Protein AF-E4YXC2-F1 (afdb_monomer)

Radius of gyration: 22.55 Å; Cα contacts (8 Å, |Δi|>4): 176; chains: 1; bounding box: 71×52×63 Å

Nearest PDB structures (foldseek):
  3caz-assembly1_A  TM=3.468E-01  e=1.709E+00  Galdieria sulphuraria
  7vg4-assembly3_E  TM=2.661E-01  e=1.120E+00  Methylorubrum extorquens AM1
  8oyx-assembly1_A  TM=3.475E-01  e=4.585E+00  synthetic construct
  8oyy-assembly2_B  TM=2.413E-01  e=2.266E+00  synthetic construct
  8oyx-assembly2_B  TM=3.464E-01  e=8.445E+00  synthetic construct

pLDDT: mean 78.64, std 16.11, range [40.28, 95.25]

Mean predicted aligned error: 10.29 Å

Structure (mmCIF, N/CA/C/O backbone):
data_AF-E4YXC2-F1
#
_entry.id   AF-E4YXC2-F1
#
loop_
_atom_site.group_PDB
_atom_site.id
_atom_site.type_symbol
_atom_site.label_atom_id
_atom_site.label_alt_id
_atom_site.label_comp_id
_atom_site.label_asym_id
_atom_site.label_entity_id
_atom_site.label_seq_id
_atom_site.pdbx_PDB_ins_code
_atom_site.Cartn_x
_atom_site.Cartn_y
_atom_site.Cartn_z
_atom_site.occupancy
_atom_site.B_iso_or_equiv
_atom_site.auth_seq_id
_atom_site.auth_comp_id
_atom_site.auth_asym_id
_atom_site.auth_atom_id
_atom_site.pdbx_PDB_model_num
ATOM 1 N N . MET A 1 1 ? 42.427 34.634 -2.995 1.00 42.59 1 MET A N 1
ATOM 2 C CA . MET A 1 1 ? 42.125 33.283 -3.514 1.00 42.59 1 MET A CA 1
ATOM 3 C C . MET A 1 1 ? 40.872 33.399 -4.367 1.00 42.59 1 MET A C 1
ATOM 5 O O . MET A 1 1 ? 39.822 33.703 -3.819 1.00 42.59 1 MET A O 1
ATOM 9 N N . LYS A 1 2 ? 40.996 33.309 -5.697 1.00 41.44 2 LYS A N 1
ATOM 10 C CA . LYS A 1 2 ? 39.845 33.236 -6.609 1.00 41.44 2 LYS A CA 1
ATOM 11 C C . LYS A 1 2 ? 39.418 31.773 -6.649 1.00 41.44 2 LYS A C 1
ATOM 13 O O . LYS A 1 2 ? 40.233 30.932 -7.008 1.00 41.44 2 LYS A O 1
ATOM 18 N N . ILE A 1 3 ? 38.202 31.487 -6.204 1.00 45.88 3 ILE A N 1
ATOM 19 C CA . ILE A 1 3 ? 37.602 30.159 -6.317 1.00 45.88 3 ILE A CA 1
ATOM 20 C C . ILE A 1 3 ? 36.891 30.146 -7.667 1.00 45.88 3 ILE A C 1
ATOM 22 O O . ILE A 1 3 ? 35.976 30.943 -7.875 1.00 45.88 3 ILE A O 1
ATOM 26 N N . ASP A 1 4 ? 37.364 29.315 -8.594 1.00 40.28 4 ASP A N 1
ATOM 27 C CA . ASP A 1 4 ? 36.682 29.087 -9.865 1.00 40.28 4 ASP A CA 1
ATOM 28 C C . ASP A 1 4 ? 35.383 28.307 -9.599 1.00 40.28 4 ASP A C 1
ATOM 30 O O . ASP A 1 4 ? 35.439 27.188 -9.090 1.00 40.28 4 ASP A O 1
ATOM 34 N N . PRO A 1 5 ? 34.201 28.848 -9.940 1.00 52.06 5 PRO A N 1
ATOM 35 C CA . PRO A 1 5 ? 32.916 28.196 -9.668 1.00 52.06 5 PRO A CA 1
ATOM 36 C C . PRO A 1 5 ? 32.660 26.956 -10.542 1.00 52.06 5 PRO A C 1
ATOM 38 O O . PRO A 1 5 ? 31.684 26.242 -10.330 1.00 52.06 5 PRO A O 1
ATOM 41 N N . LEU A 1 6 ? 33.531 26.681 -11.517 1.00 43.88 6 LEU A N 1
ATOM 42 C CA . LEU A 1 6 ? 33.422 25.540 -12.428 1.00 43.88 6 LEU A CA 1
ATOM 43 C C . LEU A 1 6 ? 34.000 24.237 -11.859 1.00 43.88 6 LEU A C 1
ATOM 45 O O . LEU A 1 6 ? 33.630 23.170 -12.340 1.00 43.88 6 LEU A O 1
ATOM 49 N N . SER A 1 7 ? 34.843 24.279 -10.820 1.00 43.78 7 SER A N 1
ATOM 50 C CA . SER A 1 7 ? 35.357 23.048 -10.198 1.00 43.78 7 SER A CA 1
ATOM 51 C C . SER A 1 7 ? 34.350 22.378 -9.257 1.00 43.78 7 SER A C 1
ATOM 53 O O . SER A 1 7 ? 34.475 21.188 -8.995 1.00 43.78 7 SER A O 1
ATOM 55 N N . MET A 1 8 ? 33.311 23.093 -8.810 1.00 41.88 8 MET A N 1
ATOM 56 C CA . MET A 1 8 ? 32.235 22.527 -7.981 1.00 41.88 8 MET A CA 1
ATOM 57 C C . MET A 1 8 ? 31.141 21.809 -8.783 1.00 41.88 8 MET A C 1
ATOM 59 O O . MET A 1 8 ? 30.286 21.154 -8.193 1.00 41.88 8 MET A O 1
ATOM 63 N N . LEU A 1 9 ? 31.151 21.915 -10.115 1.00 44.28 9 LEU A N 1
ATOM 64 C CA . LEU A 1 9 ? 30.162 21.254 -10.972 1.00 44.28 9 LEU A CA 1
ATOM 65 C C . LEU A 1 9 ? 30.641 19.909 -11.533 1.00 44.28 9 LEU A C 1
ATOM 67 O O . LEU A 1 9 ? 29.835 19.194 -12.109 1.00 44.28 9 LEU A O 1
ATOM 71 N N . SER A 1 10 ? 31.912 19.536 -11.351 1.00 42.59 10 SER A N 1
ATOM 72 C CA . SER A 1 10 ? 32.447 18.280 -11.900 1.00 42.59 10 SER A CA 1
ATOM 73 C C . SER A 1 10 ? 32.421 17.101 -10.921 1.00 42.59 10 SER A C 1
ATOM 75 O O . SER A 1 10 ? 32.646 15.970 -11.345 1.00 42.59 10 SER A O 1
ATOM 77 N N . GLU A 1 11 ? 32.178 17.332 -9.628 1.00 40.41 11 GLU A N 1
ATOM 78 C CA . GLU A 1 11 ? 32.296 16.288 -8.593 1.00 40.41 11 GLU A CA 1
ATOM 79 C C . GLU A 1 11 ? 30.948 15.653 -8.199 1.00 40.41 11 GLU A C 1
ATOM 81 O O . GLU A 1 11 ? 30.920 14.691 -7.440 1.00 40.41 11 GLU A O 1
ATOM 86 N N . ASN A 1 12 ? 29.830 16.136 -8.759 1.00 43.66 12 ASN A N 1
ATOM 87 C CA . ASN A 1 12 ? 28.487 15.597 -8.494 1.00 43.66 12 ASN A CA 1
ATOM 88 C C . ASN A 1 12 ? 27.953 14.633 -9.573 1.00 43.66 12 ASN A C 1
ATOM 90 O O . ASN A 1 12 ? 26.870 14.084 -9.391 1.00 43.66 12 ASN A O 1
ATOM 94 N N . ASP A 1 13 ? 28.704 14.378 -10.649 1.00 42.88 13 ASP A N 1
ATOM 95 C CA . ASP A 1 13 ? 28.279 13.479 -11.741 1.00 42.88 13 ASP A CA 1
ATOM 96 C C . ASP A 1 13 ? 28.903 12.075 -11.671 1.00 42.88 13 ASP A C 1
ATOM 98 O O . ASP A 1 13 ? 28.732 11.256 -12.577 1.00 42.88 13 ASP A O 1
ATOM 102 N N . VAL A 1 14 ? 29.589 11.738 -10.575 1.00 45.00 14 VAL A N 1
ATOM 103 C CA . VAL A 1 14 ? 29.947 10.345 -10.294 1.00 45.00 14 VAL A CA 1
ATOM 104 C C . VAL A 1 14 ? 28.796 9.725 -9.510 1.00 45.00 14 VAL A C 1
ATOM 106 O O . VAL A 1 14 ? 28.762 9.775 -8.282 1.00 45.00 14 VAL A O 1
ATOM 109 N N . LEU A 1 15 ? 27.834 9.138 -10.233 1.00 47.91 15 LEU A N 1
ATOM 110 C CA . LEU A 1 15 ? 26.907 8.148 -9.676 1.00 47.91 15 LEU A CA 1
ATOM 111 C C . LEU A 1 15 ? 27.721 7.212 -8.766 1.00 47.91 15 LEU A C 1
ATOM 113 O O . LEU A 1 15 ? 28.648 6.569 -9.268 1.00 47.91 15 LEU A O 1
ATOM 117 N N . PRO A 1 16 ? 27.440 7.136 -7.450 1.00 44.84 16 PRO A N 1
ATOM 118 C CA . PRO A 1 16 ? 28.218 6.294 -6.559 1.00 44.84 16 PRO A CA 1
ATOM 119 C C . PRO A 1 16 ? 28.145 4.864 -7.088 1.00 44.84 16 PRO A C 1
ATOM 121 O O . PRO A 1 16 ? 27.061 4.283 -7.144 1.00 44.84 16 PRO A O 1
ATOM 124 N N . ALA A 1 17 ? 29.280 4.297 -7.501 1.00 49.25 17 ALA A N 1
ATOM 125 C CA . ALA A 1 17 ? 29.355 2.932 -8.028 1.00 49.25 17 ALA A CA 1
ATOM 126 C C . ALA A 1 17 ? 28.763 1.895 -7.047 1.00 49.25 17 ALA A C 1
ATOM 128 O O . ALA A 1 17 ? 28.289 0.839 -7.456 1.00 49.25 17 ALA A O 1
ATOM 129 N N . THR A 1 18 ? 28.693 2.244 -5.761 1.00 50.56 18 THR A N 1
ATOM 130 C CA . THR A 1 18 ? 28.032 1.489 -4.693 1.00 50.56 18 THR A CA 1
ATOM 131 C C . THR A 1 18 ? 26.509 1.368 -4.855 1.00 50.56 18 THR A C 1
ATOM 133 O O . THR A 1 18 ? 25.956 0.324 -4.528 1.00 50.56 18 THR A O 1
ATOM 136 N N . ASN A 1 19 ? 25.820 2.373 -5.411 1.00 48.84 19 ASN A N 1
ATOM 137 C CA . ASN A 1 19 ? 24.359 2.348 -5.607 1.00 48.84 19 ASN A CA 1
ATOM 138 C C . ASN A 1 19 ? 23.943 1.448 -6.783 1.00 48.84 19 ASN A C 1
ATOM 140 O O . ASN A 1 19 ? 22.887 0.818 -6.755 1.00 48.84 19 ASN A O 1
ATOM 144 N N . LEU A 1 20 ? 24.783 1.371 -7.819 1.00 50.53 20 LEU A N 1
ATOM 145 C CA . LEU A 1 20 ? 24.597 0.452 -8.946 1.00 50.53 20 LEU A CA 1
ATOM 146 C C . LEU A 1 20 ? 24.813 -1.005 -8.519 1.00 50.53 20 LEU A C 1
ATOM 148 O O . LEU A 1 20 ? 24.105 -1.891 -8.992 1.00 50.53 20 LEU A O 1
ATOM 152 N N . GLN A 1 21 ? 25.737 -1.231 -7.584 1.00 51.00 21 GLN A N 1
ATOM 153 C CA . GLN A 1 21 ? 26.029 -2.546 -7.026 1.00 51.00 21 GLN A CA 1
ATOM 154 C C . GLN A 1 21 ? 24.904 -3.058 -6.103 1.00 51.00 21 GLN A C 1
ATOM 156 O O . GLN A 1 21 ? 24.534 -4.228 -6.173 1.00 51.00 21 GLN A O 1
ATOM 161 N N . GLU A 1 22 ? 24.254 -2.177 -5.332 1.00 56.50 22 GLU A N 1
ATOM 162 C CA . GLU A 1 22 ? 23.086 -2.528 -4.504 1.00 56.50 22 GLU A CA 1
ATOM 163 C C . GLU A 1 22 ? 21.874 -2.981 -5.347 1.00 56.50 22 GLU A C 1
ATOM 165 O O . GLU A 1 22 ? 21.158 -3.915 -4.974 1.00 56.50 22 GLU A O 1
ATOM 170 N N . CYS A 1 23 ? 21.676 -2.382 -6.529 1.00 60.59 23 CYS A N 1
ATOM 171 C CA . CYS A 1 23 ? 20.661 -2.822 -7.492 1.00 60.59 23 CYS A CA 1
ATOM 172 C C . CYS A 1 23 ? 21.106 -4.050 -8.328 1.00 60.59 23 CYS A C 1
ATOM 174 O O . CYS A 1 23 ? 20.244 -4.717 -8.903 1.00 60.59 23 CYS A O 1
ATOM 176 N N . GLY A 1 24 ? 22.418 -4.329 -8.413 1.00 53.81 24 GLY A N 1
ATOM 177 C CA . GLY A 1 24 ? 23.049 -5.267 -9.355 1.00 53.81 24 GLY A CA 1
ATOM 178 C C . GLY A 1 24 ? 23.561 -6.602 -8.783 1.00 53.81 24 GLY A C 1
ATOM 179 O O . GLY A 1 24 ? 23.741 -7.541 -9.547 1.00 53.81 24 GLY A O 1
ATOM 180 N N . ASP A 1 25 ? 23.736 -6.754 -7.468 1.00 51.19 25 ASP A N 1
ATOM 181 C CA . ASP A 1 25 ? 24.250 -8.013 -6.883 1.00 51.19 25 ASP A CA 1
ATOM 182 C C . ASP A 1 25 ? 23.149 -8.900 -6.249 1.00 51.19 25 ASP A C 1
ATOM 184 O O . ASP A 1 25 ? 23.416 -10.005 -5.781 1.00 51.19 25 ASP A O 1
ATOM 188 N N . THR A 1 26 ? 21.877 -8.470 -6.265 1.00 51.72 26 THR A N 1
ATOM 189 C CA . THR A 1 26 ? 20.723 -9.212 -5.689 1.00 51.72 26 THR A CA 1
ATOM 190 C C . THR A 1 26 ? 19.593 -9.513 -6.697 1.00 51.72 26 THR A C 1
ATOM 192 O O . THR A 1 26 ? 18.451 -9.773 -6.307 1.00 51.72 26 THR A O 1
ATOM 195 N N . ILE A 1 27 ? 19.913 -9.476 -7.998 1.00 55.12 27 ILE A N 1
ATOM 196 C CA . ILE A 1 27 ? 19.009 -9.121 -9.113 1.00 55.12 27 ILE A CA 1
ATOM 197 C C . ILE A 1 27 ? 17.699 -9.920 -9.182 1.00 55.12 27 ILE A C 1
ATOM 199 O O . ILE A 1 27 ? 16.641 -9.305 -9.127 1.00 55.12 27 ILE A O 1
ATOM 203 N N . GLU A 1 28 ? 17.694 -11.248 -9.288 1.00 53.34 28 GLU A N 1
ATOM 204 C CA . GLU A 1 28 ? 16.436 -11.937 -9.644 1.00 53.34 28 GLU A CA 1
ATOM 205 C C . GLU A 1 28 ? 15.548 -12.265 -8.440 1.00 53.34 28 GLU A C 1
ATOM 207 O O . GLU A 1 28 ? 14.340 -12.012 -8.459 1.00 53.34 28 GLU A O 1
ATOM 212 N N . VAL A 1 29 ? 16.128 -12.772 -7.350 1.00 54.47 29 VAL A N 1
ATOM 213 C CA . VAL A 1 29 ? 15.351 -13.230 -6.185 1.00 54.47 29 VAL A CA 1
ATOM 214 C C . VAL A 1 29 ? 14.786 -12.044 -5.390 1.00 54.47 29 VAL A C 1
ATOM 216 O O . VAL A 1 29 ? 13.655 -12.103 -4.909 1.00 54.47 29 VAL A O 1
ATOM 219 N N . SER A 1 30 ? 15.520 -10.928 -5.295 1.00 66.88 30 SER A N 1
ATOM 220 C CA . SER A 1 30 ? 15.070 -9.725 -4.571 1.00 66.88 30 SER A CA 1
ATOM 221 C C . SER A 1 30 ? 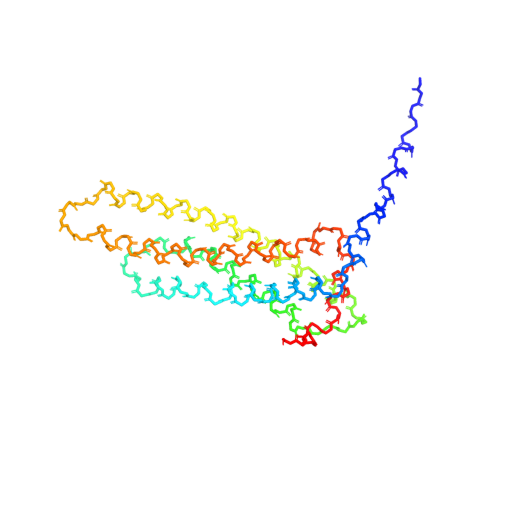13.969 -8.970 -5.326 1.00 66.88 30 SER A C 1
ATOM 223 O O . SER A 1 30 ? 13.008 -8.497 -4.716 1.00 66.88 30 SER A O 1
ATOM 225 N N . GLN A 1 31 ? 14.069 -8.887 -6.658 1.00 72.81 31 GLN A N 1
ATOM 226 C CA . GLN A 1 31 ? 13.091 -8.188 -7.500 1.00 72.81 31 GLN A CA 1
ATOM 227 C C . GLN A 1 31 ? 11.779 -8.962 -7.618 1.00 72.81 31 GLN A C 1
ATOM 229 O O . GLN A 1 31 ? 10.709 -8.386 -7.424 1.00 72.81 31 GLN A O 1
ATOM 234 N N . THR A 1 32 ? 11.847 -10.271 -7.871 1.00 76.38 32 THR A N 1
ATOM 235 C CA . THR A 1 32 ? 10.650 -11.124 -7.933 1.00 76.38 32 THR A CA 1
ATOM 236 C C . THR A 1 32 ? 9.928 -11.162 -6.589 1.00 76.38 32 THR A C 1
ATOM 238 O O . THR A 1 32 ? 8.710 -11.002 -6.553 1.00 76.38 32 THR A O 1
ATOM 241 N N . THR A 1 33 ? 10.655 -11.260 -5.471 1.00 80.69 33 THR A N 1
ATOM 242 C CA . THR A 1 33 ? 10.061 -11.192 -4.125 1.00 80.69 33 THR A CA 1
ATOM 243 C C . THR A 1 33 ? 9.403 -9.837 -3.858 1.00 80.69 33 THR A C 1
ATOM 245 O O . THR A 1 33 ? 8.292 -9.789 -3.329 1.00 80.69 33 THR A O 1
ATOM 248 N N . ALA A 1 34 ? 10.039 -8.730 -4.257 1.00 83.38 34 ALA A N 1
ATOM 249 C CA . ALA A 1 34 ? 9.453 -7.398 -4.125 1.00 83.38 34 ALA A CA 1
ATOM 250 C C . ALA A 1 34 ? 8.169 -7.258 -4.960 1.00 83.38 34 ALA A C 1
ATOM 252 O O . ALA A 1 34 ? 7.154 -6.801 -4.439 1.00 83.38 34 ALA A O 1
ATOM 253 N N . LEU A 1 35 ? 8.177 -7.713 -6.216 1.00 86.31 35 LEU A N 1
ATOM 254 C CA . LEU A 1 35 ? 6.998 -7.710 -7.084 1.00 86.31 35 LEU A CA 1
ATOM 255 C C . LEU A 1 35 ? 5.870 -8.586 -6.528 1.00 86.31 35 LEU A C 1
ATOM 257 O O . LEU A 1 35 ? 4.735 -8.125 -6.454 1.00 86.31 35 LEU A O 1
ATOM 261 N N . LYS A 1 36 ? 6.172 -9.806 -6.064 1.00 87.81 36 LYS A N 1
ATOM 262 C CA . LYS A 1 36 ? 5.192 -10.689 -5.407 1.00 87.81 36 LYS A CA 1
ATOM 263 C C . LYS A 1 36 ? 4.589 -10.023 -4.166 1.00 87.81 36 LYS A C 1
ATOM 265 O O . LYS A 1 36 ? 3.371 -10.013 -3.997 1.00 87.81 36 LYS A O 1
ATOM 270 N N . GLY A 1 37 ? 5.422 -9.415 -3.320 1.00 88.44 37 GLY A N 1
ATOM 271 C CA . GLY A 1 37 ? 4.968 -8.693 -2.129 1.00 88.44 37 GLY A CA 1
ATOM 272 C C . GLY A 1 37 ? 4.064 -7.505 -2.468 1.00 88.44 37 GLY A C 1
ATOM 273 O O . GLY A 1 37 ? 3.009 -7.332 -1.857 1.00 88.44 37 GLY A O 1
ATOM 274 N N . MET A 1 38 ? 4.432 -6.720 -3.482 1.00 91.12 38 MET A N 1
ATOM 275 C CA . MET A 1 38 ? 3.631 -5.592 -3.964 1.00 91.12 38 MET A CA 1
ATOM 276 C C . MET A 1 38 ? 2.320 -6.045 -4.622 1.00 91.12 38 MET A C 1
ATOM 278 O O . MET A 1 38 ? 1.309 -5.367 -4.461 1.00 91.12 38 MET A O 1
ATOM 282 N N . LEU A 1 39 ? 2.295 -7.204 -5.286 1.00 92.38 39 LEU A N 1
ATOM 283 C CA . LEU A 1 39 ? 1.079 -7.804 -5.839 1.00 92.38 39 LEU A CA 1
ATOM 284 C C . LEU A 1 39 ? 0.096 -8.227 -4.751 1.00 92.38 39 LEU A C 1
ATOM 286 O O . LEU A 1 39 ? -1.082 -7.870 -4.816 1.00 92.38 39 LEU A O 1
ATOM 290 N N . ILE A 1 40 ? 0.579 -8.920 -3.717 1.00 93.06 40 ILE A N 1
ATOM 291 C CA . ILE A 1 40 ? -0.235 -9.271 -2.546 1.00 93.06 40 ILE A CA 1
ATOM 292 C C . ILE A 1 40 ? -0.775 -7.995 -1.889 1.00 93.06 40 ILE A C 1
ATOM 294 O O . ILE A 1 40 ? -1.973 -7.898 -1.617 1.00 93.06 40 ILE A O 1
ATOM 298 N N . ALA A 1 41 ? 0.081 -6.988 -1.689 1.00 93.50 41 ALA A N 1
ATOM 299 C CA . ALA A 1 41 ? -0.333 -5.701 -1.142 1.00 93.50 41 ALA A CA 1
ATOM 300 C C . ALA A 1 41 ? -1.399 -5.022 -2.018 1.00 93.50 41 ALA A C 1
ATOM 302 O O . ALA A 1 41 ? -2.403 -4.557 -1.486 1.00 93.50 41 ALA A O 1
ATOM 303 N N . GLY A 1 42 ? -1.242 -5.035 -3.345 1.00 92.88 42 GLY A N 1
ATOM 304 C CA . GLY A 1 42 ? -2.215 -4.497 -4.295 1.00 92.88 42 GLY A CA 1
ATOM 305 C C . GLY A 1 42 ? -3.595 -5.150 -4.171 1.00 92.88 42 GLY A C 1
ATOM 306 O O . GLY A 1 42 ? -4.603 -4.445 -4.134 1.00 92.88 42 GLY A O 1
ATOM 307 N N . TYR A 1 43 ? -3.658 -6.477 -4.015 1.00 94.44 43 TYR A N 1
ATOM 308 C CA . TYR A 1 43 ? -4.919 -7.187 -3.766 1.00 94.44 43 TYR A CA 1
ATOM 309 C C . TYR A 1 43 ? -5.537 -6.854 -2.406 1.00 94.44 43 TYR A C 1
ATOM 311 O O . TYR A 1 43 ? -6.746 -6.640 -2.321 1.00 94.44 43 TYR A O 1
ATOM 319 N N . ILE A 1 44 ? -4.731 -6.765 -1.345 1.00 93.94 44 ILE A N 1
ATOM 320 C CA . ILE A 1 44 ? -5.214 -6.368 -0.013 1.00 93.94 44 ILE A CA 1
ATOM 321 C C . ILE A 1 44 ? -5.778 -4.941 -0.061 1.00 93.94 44 ILE A C 1
ATOM 323 O O . ILE A 1 44 ? -6.875 -4.695 0.438 1.00 93.94 44 ILE A O 1
ATOM 327 N N . MET A 1 45 ? -5.069 -4.017 -0.711 1.00 93.38 45 MET A N 1
ATOM 328 C CA . MET A 1 45 ? -5.501 -2.632 -0.917 1.00 93.38 45 MET A CA 1
ATOM 329 C C . MET A 1 45 ? -6.783 -2.532 -1.748 1.00 93.38 45 MET A C 1
ATOM 331 O O . MET A 1 45 ? -7.552 -1.593 -1.564 1.00 93.38 45 MET A O 1
ATOM 335 N N . LEU A 1 46 ? -7.056 -3.516 -2.609 1.00 92.94 46 LEU A N 1
ATOM 336 C CA . LEU A 1 46 ? -8.298 -3.592 -3.366 1.00 92.94 46 LEU A CA 1
ATOM 337 C C . LEU A 1 46 ? -9.453 -4.191 -2.546 1.00 92.94 46 LEU A C 1
ATOM 339 O O . LEU A 1 46 ? -10.560 -3.673 -2.583 1.00 92.94 46 LEU A O 1
ATOM 343 N N . ILE A 1 47 ? -9.222 -5.262 -1.786 1.00 92.12 47 ILE A N 1
ATOM 344 C CA . ILE A 1 47 ? -10.292 -6.010 -1.102 1.00 92.12 47 ILE A CA 1
ATOM 345 C C . ILE A 1 47 ? -10.666 -5.379 0.246 1.00 92.12 47 ILE A C 1
ATOM 347 O O . ILE A 1 47 ? -11.847 -5.242 0.567 1.00 92.12 47 ILE A O 1
ATOM 351 N N . VAL A 1 48 ? -9.683 -4.985 1.058 1.00 89.94 48 VAL A N 1
ATOM 352 C CA . VAL A 1 48 ? -9.919 -4.560 2.449 1.00 89.94 48 VAL A CA 1
ATOM 353 C C . VAL A 1 48 ? -10.813 -3.318 2.571 1.00 89.94 48 VAL A C 1
ATOM 355 O O . VAL A 1 48 ? -11.674 -3.318 3.453 1.00 89.94 48 VAL A O 1
ATOM 358 N N . PRO A 1 49 ? -10.713 -2.287 1.707 1.00 87.94 49 PRO A N 1
ATOM 359 C CA . PRO A 1 49 ? -11.611 -1.131 1.763 1.00 87.94 49 PRO A CA 1
ATOM 360 C C . PRO A 1 49 ? -13.101 -1.447 1.575 1.00 87.94 49 PRO A C 1
ATOM 362 O O . PRO A 1 49 ? -13.941 -0.631 1.957 1.00 87.94 49 PRO A O 1
ATOM 365 N N . PHE A 1 50 ? -13.466 -2.620 1.042 1.00 86.38 50 PHE A N 1
ATOM 366 C CA . PHE A 1 50 ? -14.873 -3.007 0.919 1.00 86.38 50 PHE A CA 1
ATOM 367 C C . PHE A 1 50 ? -15.529 -3.302 2.272 1.00 86.38 50 PHE A C 1
ATOM 369 O O . PHE A 1 50 ? -16.703 -2.986 2.440 1.00 86.38 50 PHE A O 1
ATOM 376 N N . PHE A 1 51 ? -14.804 -3.831 3.263 1.00 83.81 51 PHE A N 1
ATOM 377 C CA . PHE A 1 51 ? -15.366 -4.099 4.595 1.00 83.81 51 PHE A CA 1
ATOM 378 C C . PHE A 1 51 ? -15.897 -2.836 5.302 1.00 83.81 51 PHE A C 1
ATOM 380 O O . PHE A 1 51 ? -17.060 -2.845 5.719 1.00 83.81 51 PHE A O 1
ATOM 387 N N . PRO A 1 52 ? -15.129 -1.731 5.418 1.00 76.69 52 PRO A N 1
ATOM 388 C CA . PRO A 1 52 ? -15.639 -0.500 6.011 1.00 76.69 52 PRO A CA 1
ATOM 389 C C . PRO A 1 52 ? -16.711 0.167 5.139 1.00 76.69 52 PRO A C 1
ATOM 391 O O . PRO A 1 52 ? -17.662 0.718 5.690 1.00 76.69 52 PRO A O 1
ATOM 394 N N . LEU A 1 53 ? -16.630 0.071 3.803 1.00 78.12 53 LEU A N 1
ATOM 395 C CA . LEU A 1 53 ? -17.676 0.586 2.909 1.00 78.12 53 LEU A CA 1
ATOM 396 C C . LEU A 1 53 ? -19.010 -0.142 3.118 1.00 78.12 53 LEU A C 1
ATOM 398 O O . LEU A 1 53 ? -20.031 0.507 3.338 1.00 78.12 53 LEU A O 1
ATOM 402 N N . VAL A 1 54 ? -19.011 -1.478 3.109 1.00 79.44 54 VAL A N 1
ATOM 403 C CA . VAL A 1 54 ? -20.208 -2.296 3.366 1.00 79.44 54 VAL A CA 1
ATOM 404 C C . VAL A 1 54 ? -20.747 -2.028 4.771 1.00 79.44 54 VAL A C 1
ATOM 406 O O . VAL A 1 54 ? -21.946 -1.805 4.933 1.00 79.44 54 VAL A O 1
ATOM 409 N N . GLY A 1 55 ? -19.873 -1.961 5.780 1.00 72.19 55 GLY A N 1
ATOM 410 C CA . GLY A 1 55 ? -20.263 -1.604 7.146 1.00 72.19 55 GLY A CA 1
ATOM 411 C C . GLY A 1 55 ? -20.945 -0.233 7.232 1.00 72.19 55 GLY A C 1
ATOM 412 O O . GLY A 1 55 ? -21.976 -0.092 7.892 1.00 72.19 55 GLY A O 1
ATOM 413 N N . ALA A 1 56 ? -20.426 0.762 6.509 1.00 73.31 56 ALA A N 1
ATOM 414 C CA . ALA A 1 56 ? -21.019 2.092 6.431 1.00 73.31 56 ALA A CA 1
ATOM 415 C C . ALA A 1 56 ? -22.376 2.096 5.700 1.00 73.31 56 ALA A C 1
ATOM 417 O O . ALA A 1 56 ? -23.305 2.779 6.135 1.00 73.31 56 ALA A O 1
ATOM 418 N N . PHE A 1 57 ? -22.531 1.305 4.632 1.00 72.12 57 PHE A N 1
ATOM 419 C CA . PHE A 1 57 ? -23.814 1.140 3.939 1.00 72.12 57 PHE A CA 1
ATOM 420 C C . PHE A 1 57 ? -24.884 0.492 4.825 1.00 72.12 57 PHE A C 1
ATOM 422 O O . PHE A 1 57 ? -26.039 0.915 4.785 1.00 72.12 57 PHE A O 1
ATOM 429 N N . LEU A 1 58 ? -24.516 -0.486 5.657 1.00 72.88 58 LEU A N 1
ATOM 430 C CA . LEU A 1 58 ? -25.448 -1.153 6.573 1.00 72.88 58 LEU A CA 1
ATOM 431 C C . LEU A 1 58 ? -25.908 -0.244 7.729 1.00 72.88 58 LEU A C 1
ATOM 433 O O . LEU A 1 58 ? -27.018 -0.414 8.229 1.00 72.88 58 LEU A O 1
ATOM 437 N N . LYS A 1 59 ? -25.103 0.752 8.131 1.00 65.19 59 LYS A N 1
ATOM 438 C CA . LYS A 1 59 ? -25.404 1.688 9.238 1.00 65.19 59 LYS A CA 1
ATOM 439 C C . LYS A 1 59 ? -25.832 3.098 8.801 1.00 65.19 59 LYS A C 1
ATOM 441 O O . LYS A 1 59 ? -25.813 4.035 9.595 1.00 65.19 59 LYS A O 1
ATOM 446 N N . ARG A 1 60 ? -26.293 3.254 7.557 1.00 56.88 60 ARG A N 1
ATOM 447 C CA . ARG A 1 60 ? -26.575 4.545 6.891 1.00 56.88 60 ARG A CA 1
ATOM 448 C C . ARG A 1 60 ? -27.525 5.510 7.629 1.00 56.88 60 ARG A C 1
ATOM 450 O O . ARG A 1 60 ? -27.558 6.686 7.284 1.00 56.88 60 ARG A O 1
ATOM 457 N N . LYS A 1 61 ? -28.313 5.040 8.607 1.00 55.22 61 LYS A N 1
ATOM 458 C CA . LYS A 1 61 ? -29.316 5.845 9.332 1.00 55.22 61 LYS A CA 1
ATOM 459 C C . LYS A 1 61 ? -28.746 6.817 10.377 1.00 55.22 61 LYS A C 1
ATOM 461 O O . LYS A 1 61 ? -29.476 7.717 10.769 1.00 55.22 61 LYS A O 1
ATOM 466 N N . GLU A 1 62 ? -27.488 6.682 10.804 1.00 55.84 62 GLU A N 1
ATOM 467 C CA . GLU A 1 62 ? -26.938 7.474 11.928 1.00 55.84 62 GLU A CA 1
ATOM 468 C C . GLU A 1 62 ? -25.788 8.428 11.562 1.00 55.84 62 GLU A C 1
ATOM 470 O O . GLU A 1 62 ? -25.237 9.099 12.431 1.00 55.84 62 GLU A O 1
ATOM 475 N N . SER A 1 63 ? -25.382 8.521 10.295 1.00 47.97 63 SER A N 1
ATOM 476 C CA . SER A 1 63 ? -24.010 8.947 10.005 1.00 47.97 63 SER A CA 1
ATOM 477 C C . SER A 1 63 ? -23.898 9.978 8.871 1.00 47.97 63 SER A C 1
ATOM 479 O O . SER A 1 63 ? -23.595 9.645 7.726 1.00 47.97 63 SER A O 1
ATOM 481 N N . ASN A 1 64 ? -24.049 11.263 9.206 1.00 49.94 64 ASN A N 1
ATOM 482 C CA . ASN A 1 64 ? -23.708 12.383 8.311 1.00 49.94 64 ASN A CA 1
ATOM 483 C C . ASN A 1 64 ? -22.184 12.549 8.103 1.00 49.94 64 ASN A C 1
ATOM 485 O O . ASN A 1 64 ? -21.760 13.296 7.228 1.00 49.94 64 ASN A O 1
ATOM 489 N N . HIS A 1 65 ? -21.350 11.829 8.866 1.00 53.56 65 HIS A N 1
ATOM 490 C CA . HIS A 1 65 ? -19.888 11.990 8.876 1.00 53.56 65 HIS A CA 1
ATOM 491 C C . HIS A 1 65 ? -19.098 10.927 8.073 1.00 53.56 65 HIS A C 1
ATOM 493 O O . HIS A 1 65 ? -17.869 10.941 8.084 1.00 53.56 65 HIS A O 1
ATOM 499 N N . VAL A 1 66 ? -19.781 10.023 7.355 1.00 56.81 66 VAL A N 1
ATOM 500 C CA . VAL A 1 66 ? -19.200 8.815 6.708 1.00 56.81 66 VAL A CA 1
ATOM 501 C C . VAL A 1 66 ? -18.219 9.109 5.580 1.00 56.81 66 VAL A C 1
ATOM 503 O O . VAL A 1 66 ? -17.327 8.312 5.302 1.00 56.81 66 VAL A O 1
ATOM 506 N N . TRP A 1 67 ? -18.386 10.235 4.890 1.00 56.06 67 TRP A N 1
ATOM 507 C CA . TRP A 1 67 ? -17.632 10.483 3.662 1.00 56.06 67 TRP A CA 1
ATOM 508 C C . TRP A 1 67 ? -16.150 10.758 3.930 1.00 56.06 67 TRP A C 1
ATOM 510 O O . TRP A 1 67 ? -15.302 10.218 3.226 1.00 56.06 67 TRP A O 1
ATOM 520 N N . GLY A 1 68 ? -15.828 11.519 4.982 1.00 61.34 68 GLY A N 1
ATOM 521 C CA . GLY A 1 68 ? -14.441 11.848 5.330 1.00 61.34 68 GLY A CA 1
ATOM 522 C C . GLY A 1 68 ? -13.629 10.645 5.818 1.00 61.34 68 GLY A C 1
ATOM 523 O O . GLY A 1 68 ? -12.462 10.508 5.464 1.00 61.34 68 GLY A O 1
ATOM 524 N N . SER A 1 69 ? -14.251 9.728 6.566 1.00 64.31 69 SER A N 1
ATOM 525 C CA . SER A 1 69 ? -13.575 8.534 7.094 1.00 64.31 69 SER A CA 1
ATOM 526 C C . SER A 1 69 ? -13.257 7.484 6.027 1.00 64.31 69 SER A C 1
ATOM 528 O O . SER A 1 69 ? -12.405 6.629 6.252 1.00 64.31 69 SER A O 1
ATOM 530 N N . ASN A 1 70 ? -13.917 7.540 4.865 1.00 74.50 70 ASN A N 1
ATOM 531 C CA . ASN A 1 70 ? -13.744 6.558 3.792 1.00 74.50 70 ASN A CA 1
ATOM 532 C C . ASN A 1 70 ? -12.689 6.961 2.752 1.00 74.50 70 ASN A C 1
ATOM 534 O O . ASN A 1 70 ? -12.317 6.132 1.921 1.00 74.50 70 ASN A O 1
ATOM 538 N N . ILE A 1 71 ? -12.180 8.199 2.802 1.00 81.06 71 ILE A N 1
ATOM 539 C CA . ILE A 1 71 ? -11.149 8.700 1.879 1.00 81.06 71 ILE A CA 1
ATOM 540 C C . ILE A 1 71 ? -9.915 7.778 1.833 1.00 81.06 71 ILE A C 1
ATOM 542 O O . ILE A 1 71 ? -9.522 7.404 0.727 1.00 81.06 71 ILE A O 1
ATOM 546 N N . PRO A 1 72 ? -9.337 7.317 2.965 1.00 83.69 72 PRO A N 1
ATOM 547 C CA . PRO A 1 72 ? -8.172 6.429 2.926 1.00 83.69 72 PRO A CA 1
ATOM 548 C C . PRO A 1 72 ? -8.478 5.094 2.236 1.00 83.69 72 PRO A C 1
ATOM 550 O O . PRO A 1 72 ? -7.643 4.568 1.504 1.00 83.69 72 PRO A O 1
ATOM 553 N N . GLY A 1 73 ? -9.699 4.575 2.409 1.00 84.94 73 GLY A N 1
ATOM 554 C CA . GLY A 1 73 ? -10.162 3.362 1.736 1.00 84.94 73 GLY A CA 1
ATOM 555 C C . GLY A 1 73 ? -10.282 3.540 0.221 1.00 84.94 73 GLY A C 1
ATOM 556 O O . GLY A 1 73 ? -9.827 2.683 -0.532 1.00 84.94 73 GLY A O 1
ATOM 557 N N . LEU A 1 74 ? -10.824 4.672 -0.239 1.00 87.88 74 LEU A N 1
ATOM 558 C CA . LEU A 1 74 ? -10.909 4.997 -1.667 1.00 87.88 74 LEU A CA 1
ATOM 559 C C . LEU A 1 74 ? -9.525 5.203 -2.294 1.00 87.88 74 LEU A C 1
ATOM 561 O O . LEU A 1 74 ? -9.260 4.688 -3.377 1.00 87.88 74 LEU A O 1
ATOM 565 N N . CYS A 1 75 ? -8.621 5.907 -1.612 1.00 90.25 75 CYS A N 1
ATOM 566 C CA . CYS A 1 75 ? -7.245 6.072 -2.077 1.00 90.25 75 CYS A CA 1
ATOM 567 C C . CYS A 1 75 ? -6.508 4.726 -2.158 1.00 90.25 75 CYS A C 1
ATOM 569 O O . CYS A 1 75 ? -5.776 4.494 -3.119 1.00 90.25 75 CYS A O 1
ATOM 571 N N . SER A 1 76 ? -6.745 3.825 -1.199 1.00 92.12 76 SER A N 1
ATOM 572 C CA . SER A 1 76 ? -6.204 2.462 -1.210 1.00 92.12 76 SER A CA 1
ATOM 573 C C . SER A 1 76 ? -6.715 1.654 -2.410 1.00 92.12 76 SER A C 1
ATOM 575 O O . SER A 1 76 ? -5.911 1.068 -3.133 1.00 92.12 76 SER A O 1
ATOM 577 N N . LEU A 1 77 ? -8.022 1.722 -2.708 1.00 93.25 77 LEU A N 1
ATOM 578 C CA . LEU A 1 77 ? -8.621 1.100 -3.899 1.00 93.25 77 LEU A CA 1
ATOM 579 C C . LEU A 1 77 ? -7.964 1.594 -5.190 1.00 93.25 77 LEU A C 1
ATOM 581 O O . LEU A 1 77 ? -7.559 0.791 -6.029 1.00 93.25 77 LEU A O 1
ATOM 585 N N . VAL A 1 78 ? -7.840 2.915 -5.348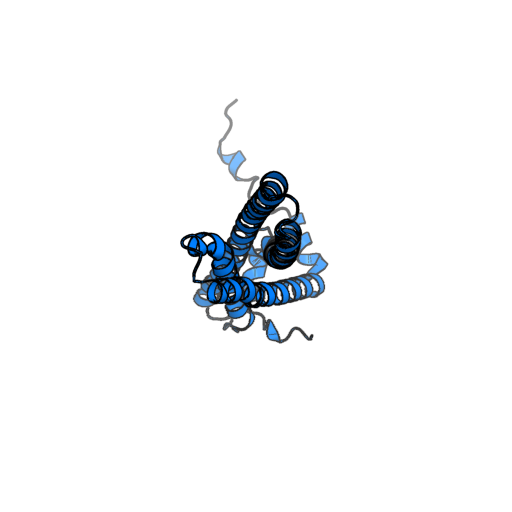 1.00 94.12 78 VAL A N 1
ATOM 586 C CA . VAL A 1 78 ? -7.231 3.520 -6.541 1.00 94.12 78 VAL A CA 1
ATOM 587 C C . VAL A 1 78 ? -5.779 3.072 -6.687 1.00 94.12 78 VAL A C 1
ATOM 589 O O . VAL A 1 78 ? -5.379 2.656 -7.772 1.00 94.12 78 VAL A O 1
ATOM 592 N N . ALA A 1 79 ? -5.001 3.101 -5.605 1.00 93.50 79 ALA A N 1
ATOM 593 C CA . ALA A 1 79 ? -3.618 2.641 -5.617 1.00 93.50 79 ALA A CA 1
ATOM 594 C C . ALA A 1 79 ? -3.512 1.151 -6.003 1.00 93.50 79 ALA A C 1
ATOM 596 O O . ALA A 1 79 ? -2.739 0.815 -6.900 1.00 93.50 79 ALA A O 1
ATOM 597 N N . GLY A 1 80 ? -4.340 0.275 -5.423 1.00 92.94 80 GLY A N 1
A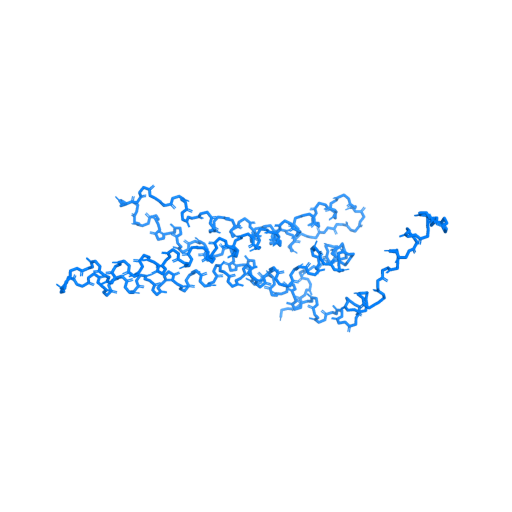TOM 598 C CA . GLY A 1 80 ? -4.398 -1.142 -5.799 1.00 92.94 80 GLY A CA 1
ATOM 599 C C . GLY A 1 80 ? -4.716 -1.346 -7.286 1.00 92.94 80 GLY A C 1
ATOM 600 O O . GLY A 1 80 ? -4.014 -2.087 -7.974 1.00 92.94 80 GLY A O 1
ATOM 601 N N . CYS A 1 81 ? -5.707 -0.625 -7.820 1.00 94.69 81 CYS A N 1
ATOM 602 C CA . CYS A 1 81 ? -6.055 -0.667 -9.243 1.00 94.69 81 CYS A CA 1
ATOM 603 C C . CYS A 1 81 ? -4.904 -0.214 -10.152 1.00 94.69 81 CYS A C 1
ATOM 605 O O . CYS A 1 81 ? -4.670 -0.836 -11.190 1.00 94.69 81 CYS A O 1
ATOM 607 N N . LEU A 1 82 ? -4.180 0.849 -9.780 1.00 94.81 82 LEU A N 1
ATOM 608 C CA . LEU A 1 82 ? -3.026 1.336 -10.542 1.00 94.81 82 LEU A CA 1
ATOM 609 C C . LEU A 1 82 ? -1.917 0.284 -10.598 1.00 94.81 82 LEU A C 1
ATOM 611 O O . LEU A 1 82 ? -1.396 0.015 -11.680 1.00 94.81 82 LEU A O 1
ATOM 615 N N . TYR A 1 83 ? -1.599 -0.346 -9.462 1.00 93.81 83 TYR A N 1
ATOM 616 C CA . TYR A 1 83 ? -0.585 -1.396 -9.425 1.00 93.81 83 TYR A CA 1
ATOM 617 C C . TYR A 1 83 ? -0.987 -2.610 -10.259 1.00 93.81 83 TYR A C 1
ATOM 619 O O . TYR A 1 83 ? -0.205 -3.056 -11.091 1.00 93.81 83 TYR A O 1
ATOM 627 N N . LEU A 1 84 ? -2.211 -3.119 -10.095 1.00 93.00 84 LEU A N 1
ATOM 628 C CA . LEU A 1 84 ? -2.690 -4.279 -10.855 1.00 93.00 84 LEU A CA 1
ATOM 629 C C . LEU A 1 84 ? -2.733 -3.988 -12.361 1.00 93.00 84 LEU A C 1
ATOM 631 O O . LEU A 1 84 ? -2.355 -4.838 -13.165 1.00 93.00 84 LEU A O 1
ATOM 635 N N . SER A 1 85 ? -3.117 -2.768 -12.747 1.00 91.94 85 SER A N 1
ATOM 636 C CA . SER A 1 85 ? -3.078 -2.328 -14.148 1.00 91.94 85 SER A CA 1
ATOM 637 C C . SER A 1 85 ? -1.651 -2.305 -14.693 1.00 91.94 85 SER A C 1
ATOM 639 O O . SER A 1 85 ? -1.423 -2.716 -15.826 1.00 91.94 85 SER A O 1
ATOM 641 N N . TRP 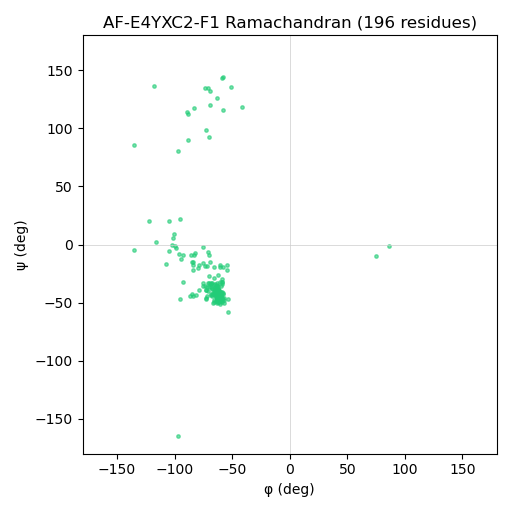A 1 86 ? -0.683 -1.851 -13.892 1.00 92.06 86 TRP A N 1
ATOM 642 C CA . TRP A 1 86 ? 0.731 -1.865 -14.263 1.00 92.06 86 TRP A CA 1
ATOM 643 C C . TRP A 1 86 ? 1.320 -3.284 -14.308 1.00 92.06 86 TRP A C 1
ATOM 645 O O . TRP A 1 86 ? 2.132 -3.582 -15.184 1.00 92.06 86 TRP A O 1
ATOM 655 N N . TYR A 1 87 ? 0.897 -4.162 -13.398 1.00 89.94 87 TYR A N 1
ATOM 656 C CA . TYR A 1 87 ? 1.409 -5.522 -13.263 1.00 89.94 87 TYR A CA 1
ATOM 657 C C . TYR A 1 87 ? 0.939 -6.438 -14.400 1.00 89.94 87 TYR A C 1
ATOM 659 O O . TYR A 1 87 ? 1.755 -7.123 -15.007 1.00 89.94 87 TYR A O 1
ATOM 667 N N . TYR A 1 88 ? -0.354 -6.415 -14.740 1.00 89.25 88 TYR A N 1
ATOM 668 C CA . TYR A 1 88 ? -0.928 -7.312 -15.753 1.00 89.25 88 TYR A CA 1
ATOM 669 C C . TYR A 1 88 ? -0.814 -6.806 -17.194 1.00 89.25 88 TYR A C 1
ATOM 671 O O . TYR A 1 88 ? -1.126 -7.542 -18.132 1.00 89.25 88 TYR A O 1
ATOM 679 N N . LYS A 1 89 ? -0.397 -5.555 -17.410 1.00 86.44 89 LYS A N 1
ATOM 680 C CA . LYS A 1 89 ? -0.215 -5.034 -18.765 1.00 86.44 89 LYS A CA 1
ATOM 681 C C . LYS A 1 89 ? 1.199 -5.328 -19.268 1.00 86.44 89 LYS A C 1
ATOM 683 O O . LYS A 1 89 ? 2.168 -4.735 -18.793 1.00 86.44 89 LYS A O 1
ATOM 688 N N . GLY A 1 90 ? 1.285 -6.193 -20.277 1.00 79.12 90 GLY A N 1
ATOM 689 C CA . GLY A 1 90 ? 2.468 -6.313 -21.127 1.00 79.12 90 GLY A CA 1
ATOM 690 C C . GLY A 1 90 ? 2.597 -5.092 -22.038 1.00 79.12 90 GLY A C 1
ATOM 691 O O . GLY A 1 90 ? 1.604 -4.641 -22.622 1.00 79.12 90 GLY A O 1
ATOM 692 N N . ILE A 1 91 ? 3.805 -4.541 -22.134 1.00 84.62 91 ILE A N 1
ATOM 693 C CA . ILE A 1 91 ? 4.114 -3.389 -22.985 1.00 84.62 91 ILE A CA 1
ATOM 694 C C . ILE A 1 91 ? 5.136 -3.814 -24.022 1.00 84.62 91 ILE A C 1
ATOM 696 O O . ILE A 1 91 ? 6.099 -4.504 -23.703 1.00 84.62 91 ILE A O 1
ATOM 700 N N . ASP A 1 92 ? 4.909 -3.387 -25.260 1.00 83.06 92 ASP A N 1
ATOM 701 C CA . ASP A 1 92 ? 5.863 -3.598 -26.336 1.00 83.06 92 ASP A CA 1
ATOM 702 C C . ASP A 1 92 ? 7.171 -2.844 -26.017 1.00 83.06 92 ASP A C 1
ATOM 704 O O . ASP A 1 92 ? 7.118 -1.633 -25.777 1.00 83.06 92 ASP A O 1
ATOM 708 N N . PRO A 1 93 ? 8.339 -3.515 -26.019 1.00 81.69 93 PRO A N 1
ATOM 709 C CA . PRO A 1 93 ? 9.632 -2.878 -25.756 1.00 81.69 93 PRO A CA 1
ATOM 710 C C . PRO A 1 93 ? 9.960 -1.729 -26.716 1.00 81.69 93 PRO A C 1
ATOM 712 O O . PRO A 1 93 ? 10.821 -0.907 -26.410 1.00 81.69 93 PRO A O 1
ATOM 715 N N . THR A 1 94 ? 9.305 -1.668 -27.876 1.00 84.94 94 THR A N 1
ATOM 716 C CA . THR A 1 94 ? 9.544 -0.633 -28.887 1.00 84.94 94 THR A CA 1
ATOM 717 C C . THR A 1 94 ? 8.772 0.666 -28.639 1.00 84.94 94 THR A C 1
ATOM 719 O O . THR A 1 94 ? 9.121 1.702 -29.205 1.00 84.94 94 THR A O 1
ATOM 722 N N . ASP A 1 95 ? 7.760 0.652 -27.765 1.00 87.31 95 ASP A N 1
ATOM 723 C CA . ASP A 1 95 ? 6.893 1.801 -27.491 1.00 87.31 95 ASP A CA 1
ATOM 724 C C . ASP A 1 95 ? 7.355 2.570 -26.239 1.00 87.31 95 ASP A C 1
ATOM 726 O O . ASP A 1 95 ? 6.835 2.407 -25.128 1.00 87.31 95 ASP A O 1
ATOM 730 N N . LEU A 1 96 ? 8.372 3.418 -26.427 1.00 86.56 96 LEU A N 1
ATOM 731 C CA . LEU A 1 96 ? 8.999 4.209 -25.358 1.00 86.56 96 LEU A CA 1
ATOM 732 C C . LEU A 1 96 ? 8.012 5.138 -24.630 1.00 86.56 96 LEU A C 1
ATOM 734 O O . LEU A 1 96 ? 8.130 5.330 -23.416 1.00 86.56 96 LEU A O 1
ATOM 738 N N . ASP A 1 97 ? 7.014 5.672 -25.337 1.00 89.00 97 ASP A N 1
ATOM 739 C CA . ASP A 1 97 ? 6.008 6.565 -24.758 1.00 89.00 97 ASP A CA 1
ATOM 740 C C . ASP A 1 97 ? 5.091 5.815 -23.784 1.00 89.00 97 ASP A C 1
ATOM 742 O O . ASP A 1 97 ? 4.818 6.294 -22.673 1.00 89.00 97 ASP A O 1
ATOM 746 N N . LYS A 1 98 ? 4.662 4.597 -24.145 1.00 87.06 98 LYS A N 1
ATOM 747 C CA . LYS A 1 98 ? 3.894 3.738 -23.232 1.00 87.06 98 LYS A CA 1
ATOM 748 C C . LYS A 1 98 ? 4.716 3.308 -22.025 1.00 87.06 98 LYS A C 1
ATOM 750 O O . LYS A 1 98 ? 4.186 3.320 -20.913 1.00 87.06 98 LYS A O 1
ATOM 755 N N . ILE A 1 99 ? 5.996 2.983 -22.200 1.00 87.88 99 ILE A N 1
ATOM 756 C CA . ILE A 1 99 ? 6.884 2.627 -21.081 1.00 87.88 99 ILE A CA 1
ATOM 757 C C . ILE A 1 99 ? 6.971 3.792 -20.084 1.00 87.88 99 ILE A C 1
ATOM 759 O O . ILE A 1 99 ? 6.747 3.604 -18.886 1.00 87.88 99 ILE A O 1
ATOM 763 N N . ALA A 1 100 ? 7.198 5.017 -20.566 1.00 88.62 100 ALA A N 1
ATOM 764 C CA . ALA A 1 100 ? 7.253 6.204 -19.714 1.00 88.62 100 ALA A CA 1
ATOM 765 C C . ALA A 1 100 ? 5.924 6.467 -18.981 1.00 88.62 100 ALA A C 1
ATOM 767 O O . ALA A 1 100 ? 5.921 6.840 -17.803 1.00 88.62 100 ALA A O 1
ATOM 768 N N . MET A 1 101 ? 4.785 6.252 -19.648 1.00 90.75 101 MET A N 1
ATOM 769 C CA . MET A 1 101 ? 3.463 6.364 -19.027 1.00 90.75 101 MET A CA 1
ATOM 770 C C . MET A 1 101 ? 3.275 5.340 -17.901 1.00 90.75 101 MET A C 1
ATOM 772 O O . MET A 1 101 ? 2.835 5.701 -16.810 1.00 90.75 101 MET A O 1
ATOM 776 N N . PHE A 1 102 ? 3.636 4.079 -18.124 1.00 91.06 102 PHE A N 1
ATOM 777 C CA . PHE A 1 102 ? 3.489 3.033 -17.113 1.00 91.06 102 PHE A CA 1
ATOM 778 C C . PHE A 1 102 ? 4.473 3.182 -15.952 1.00 91.06 102 PHE A C 1
ATOM 780 O O . PHE A 1 102 ? 4.090 2.955 -14.805 1.00 91.06 102 PHE A O 1
ATOM 787 N N . ASN A 1 103 ? 5.683 3.684 -16.198 1.00 90.94 103 ASN A N 1
ATOM 788 C CA . ASN A 1 103 ? 6.597 4.072 -15.124 1.00 90.94 103 ASN A CA 1
ATOM 789 C C . ASN A 1 103 ? 5.972 5.159 -14.232 1.00 90.94 103 ASN A C 1
ATOM 791 O O . ASN A 1 103 ? 6.057 5.081 -13.007 1.00 90.94 103 ASN A O 1
ATOM 795 N N . LYS A 1 104 ? 5.272 6.144 -14.816 1.00 92.75 104 LYS A N 1
ATOM 796 C CA . LYS A 1 104 ? 4.524 7.150 -14.039 1.00 92.75 104 LYS A CA 1
ATOM 797 C C . LYS A 1 104 ? 3.382 6.527 -13.235 1.00 92.75 104 LYS A C 1
ATOM 799 O O . LYS A 1 104 ? 3.179 6.934 -12.095 1.00 92.75 104 LYS A O 1
ATOM 804 N N . ILE A 1 105 ? 2.672 5.537 -13.783 1.00 93.56 105 ILE A N 1
ATOM 805 C CA . ILE A 1 105 ? 1.625 4.793 -13.057 1.00 93.56 105 ILE A CA 1
ATOM 806 C C . ILE A 1 105 ? 2.221 4.086 -11.833 1.00 93.56 105 ILE A C 1
ATOM 808 O O . ILE A 1 105 ? 1.671 4.197 -10.738 1.00 93.56 105 ILE A O 1
ATOM 812 N N . PHE A 1 106 ? 3.367 3.420 -11.986 1.00 93.44 106 PHE A N 1
ATOM 813 C CA . PHE A 1 106 ? 4.052 2.765 -10.872 1.00 93.44 106 PHE A CA 1
ATOM 814 C C . PHE A 1 106 ? 4.509 3.767 -9.802 1.00 93.44 106 PHE A C 1
ATOM 816 O O . PHE A 1 106 ? 4.257 3.571 -8.612 1.00 93.44 106 PHE A O 1
ATOM 823 N N . LYS A 1 107 ? 5.115 4.890 -10.208 1.00 93.88 107 LYS A N 1
ATOM 824 C CA . LYS A 1 107 ? 5.503 5.963 -9.275 1.00 93.88 107 LYS A CA 1
ATOM 825 C C . LYS A 1 107 ? 4.292 6.543 -8.541 1.00 93.88 107 LYS A C 1
ATOM 827 O O . LYS A 1 107 ? 4.355 6.761 -7.332 1.00 93.88 107 LYS A O 1
ATOM 832 N N . ALA A 1 108 ? 3.174 6.735 -9.242 1.00 95.25 108 ALA A N 1
ATOM 833 C CA . ALA A 1 108 ? 1.921 7.189 -8.648 1.00 95.25 108 ALA A CA 1
ATOM 834 C C . ALA A 1 108 ? 1.362 6.176 -7.638 1.00 95.25 108 ALA A C 1
ATOM 836 O O . ALA A 1 108 ? 0.903 6.583 -6.574 1.00 95.25 108 ALA A O 1
ATOM 837 N N . PHE A 1 109 ? 1.447 4.873 -7.921 1.00 95.19 109 PHE A N 1
ATOM 838 C CA . PHE A 1 109 ? 1.078 3.826 -6.969 1.00 95.19 109 PHE A CA 1
ATOM 839 C C . PHE A 1 109 ? 1.894 3.908 -5.673 1.00 95.19 109 PHE A C 1
ATOM 841 O O . PHE A 1 109 ? 1.312 3.913 -4.587 1.00 95.19 109 PHE A O 1
ATOM 848 N N . VAL A 1 110 ? 3.223 4.012 -5.770 1.00 94.94 110 VAL A N 1
ATOM 849 C CA . VAL A 1 110 ? 4.104 4.098 -4.592 1.00 94.94 110 VAL A CA 1
ATOM 850 C C . VAL A 1 110 ? 3.826 5.377 -3.795 1.00 94.94 110 VAL A C 1
ATOM 852 O O . VAL A 1 110 ? 3.679 5.324 -2.575 1.00 94.94 110 VAL A O 1
ATOM 855 N N . ALA A 1 111 ? 3.666 6.519 -4.472 1.00 94.69 111 ALA A N 1
ATOM 856 C CA . ALA A 1 111 ? 3.332 7.784 -3.818 1.00 94.69 111 ALA A CA 1
ATOM 857 C C . ALA A 1 111 ? 1.959 7.745 -3.125 1.00 94.69 111 ALA A C 1
ATOM 859 O O . ALA A 1 111 ? 1.835 8.159 -1.973 1.00 94.69 111 ALA A O 1
ATOM 860 N N . LEU A 1 112 ? 0.927 7.216 -3.792 1.00 94.19 112 LEU A N 1
ATOM 861 C CA .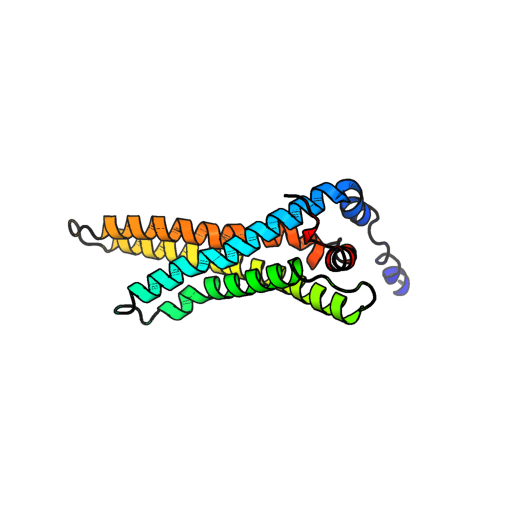 LEU A 1 112 ? -0.402 7.067 -3.195 1.00 94.19 112 LEU A CA 1
ATOM 862 C C . LEU A 1 112 ? -0.386 6.096 -2.014 1.00 94.19 112 LEU A C 1
ATOM 864 O O . LEU A 1 112 ? -1.050 6.359 -1.016 1.00 94.19 112 LEU A O 1
ATOM 868 N N . SER A 1 113 ? 0.395 5.018 -2.082 1.00 95.12 113 SER A N 1
ATOM 869 C CA . SER A 1 113 ? 0.536 4.060 -0.980 1.00 95.12 113 SER A CA 1
ATOM 870 C C . SER A 1 113 ? 1.138 4.709 0.271 1.00 95.12 113 SER A C 1
ATOM 872 O O . SER A 1 113 ? 0.653 4.481 1.384 1.00 95.12 113 SER A O 1
ATOM 874 N N . LEU A 1 114 ? 2.121 5.599 0.103 1.00 94.56 114 LEU A N 1
ATOM 875 C CA . LEU A 1 114 ? 2.668 6.393 1.204 1.00 94.56 114 LEU A CA 1
ATOM 876 C C . LEU A 1 114 ? 1.602 7.319 1.804 1.00 94.56 114 LEU A C 1
ATOM 878 O O . LEU A 1 114 ? 1.423 7.356 3.021 1.00 94.56 114 LEU A O 1
ATOM 882 N N . VAL A 1 115 ? 0.856 8.033 0.957 1.00 93.69 115 VAL A N 1
ATOM 883 C CA . VAL A 1 115 ? -0.225 8.931 1.392 1.00 93.69 115 VAL A CA 1
ATOM 884 C C . VAL A 1 115 ? -1.297 8.165 2.174 1.00 93.69 115 VAL A C 1
ATOM 886 O O . VAL A 1 115 ? -1.690 8.596 3.258 1.00 93.69 115 VAL A O 1
ATOM 889 N N . VAL A 1 116 ? -1.731 7.004 1.676 1.00 93.12 116 VAL A N 1
ATOM 890 C CA . VAL A 1 116 ? -2.694 6.129 2.366 1.00 93.12 116 VAL A CA 1
ATOM 891 C C . VAL A 1 116 ? -2.152 5.683 3.721 1.00 93.12 116 VAL A C 1
ATOM 893 O O . VAL A 1 116 ? -2.892 5.720 4.701 1.00 93.12 116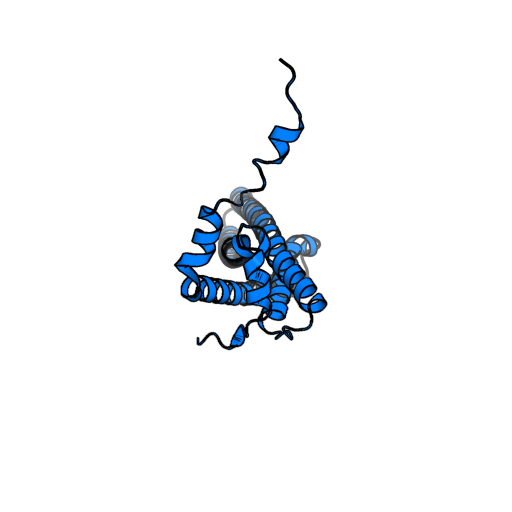 VAL A O 1
ATOM 896 N N . THR A 1 117 ? -0.867 5.330 3.805 1.00 93.94 117 THR A N 1
ATOM 897 C CA . THR A 1 117 ? -0.217 4.954 5.071 1.00 93.94 117 THR A CA 1
ATOM 898 C C . THR A 1 117 ? -0.307 6.090 6.093 1.00 93.94 117 THR A C 1
ATOM 900 O O . THR A 1 117 ? -0.734 5.867 7.226 1.00 93.94 117 THR A O 1
ATOM 903 N N . LEU A 1 118 ? 0.023 7.323 5.691 1.00 93.12 118 LEU A N 1
ATOM 904 C CA . LEU A 1 118 ? -0.036 8.499 6.566 1.00 93.12 118 LEU A CA 1
ATOM 905 C C . LEU A 1 118 ? -1.462 8.772 7.062 1.00 93.12 118 LEU A C 1
ATOM 907 O O . LEU A 1 118 ? -1.681 8.933 8.263 1.00 93.12 118 LEU A O 1
ATOM 911 N N . PHE A 1 119 ? -2.448 8.764 6.163 1.00 90.50 119 PHE A N 1
ATOM 912 C CA . PHE A 1 119 ? -3.850 8.936 6.550 1.00 90.50 119 PHE A CA 1
ATOM 913 C C . PHE A 1 119 ? -4.375 7.783 7.410 1.00 90.50 119 PHE A C 1
ATOM 915 O O . PHE A 1 119 ? -5.174 8.016 8.316 1.00 90.50 119 PHE A O 1
ATOM 922 N N . GLY A 1 120 ? -3.918 6.554 7.171 1.00 88.94 120 GLY A N 1
ATOM 923 C CA . GLY A 1 120 ? -4.257 5.394 7.987 1.00 88.94 120 GLY A CA 1
ATOM 924 C C . GLY A 1 120 ? -3.763 5.543 9.427 1.00 88.94 120 GLY A C 1
ATOM 925 O O . GLY A 1 120 ? -4.524 5.297 10.361 1.00 88.94 120 GLY A O 1
ATOM 926 N N . VAL A 1 121 ? -2.536 6.035 9.628 1.00 91.00 121 VAL A N 1
ATOM 927 C CA . VAL A 1 121 ? -2.002 6.332 10.970 1.00 91.00 121 VAL A CA 1
ATOM 928 C C . VAL A 1 121 ? -2.811 7.434 11.663 1.00 91.00 121 VAL A C 1
ATOM 930 O O . VAL A 1 121 ? -3.144 7.302 12.840 1.00 91.00 121 VAL A O 1
ATOM 933 N N . LEU A 1 122 ? -3.196 8.494 10.946 1.00 90.44 122 LEU A N 1
ATOM 934 C CA . LEU A 1 122 ? -4.067 9.539 11.502 1.00 90.44 122 LEU A CA 1
ATOM 935 C C . LEU A 1 122 ? -5.443 8.985 11.906 1.00 90.44 122 LEU A C 1
ATOM 937 O O . LEU A 1 122 ? -5.941 9.292 12.991 1.00 90.44 122 LEU A O 1
ATOM 941 N N . ALA A 1 123 ? -6.030 8.118 11.077 1.00 87.12 123 ALA A N 1
ATOM 942 C CA . ALA A 1 123 ? -7.283 7.438 11.391 1.00 87.12 123 ALA A CA 1
ATOM 943 C C . ALA A 1 123 ? -7.151 6.515 12.617 1.00 87.12 123 ALA A C 1
ATOM 945 O O . ALA A 1 123 ? -8.094 6.401 13.401 1.00 87.12 123 ALA A O 1
ATOM 946 N N . LEU A 1 124 ? -5.982 5.901 12.830 1.00 88.69 124 LEU A N 1
ATOM 947 C CA . LEU A 1 124 ? -5.715 5.050 13.993 1.00 88.69 124 LEU A CA 1
ATOM 948 C C . LEU A 1 124 ? -5.700 5.873 15.281 1.00 88.69 124 LEU A C 1
ATOM 950 O O . LEU A 1 124 ? -6.328 5.492 16.266 1.00 88.69 124 LEU A O 1
ATOM 954 N N . ILE A 1 125 ? -5.042 7.034 15.255 1.00 89.44 125 ILE A N 1
ATOM 955 C CA . ILE A 1 125 ? -5.035 7.978 16.378 1.00 89.44 125 ILE A CA 1
ATOM 956 C C . ILE A 1 125 ? -6.468 8.420 16.707 1.00 89.44 125 ILE A C 1
ATOM 958 O O . ILE A 1 125 ? -6.879 8.383 17.868 1.00 89.44 125 ILE A O 1
ATOM 962 N N . GLN A 1 126 ? -7.258 8.777 15.688 1.00 88.00 126 GLN A N 1
ATOM 963 C CA . GLN A 1 126 ? -8.663 9.145 15.866 1.00 88.00 126 GLN A CA 1
ATOM 964 C C . GLN A 1 126 ? -9.490 7.998 16.473 1.00 88.00 126 GLN A C 1
ATOM 966 O O . GLN A 1 126 ? -10.286 8.236 17.384 1.00 88.00 126 GLN A O 1
ATOM 971 N N . LEU A 1 127 ? -9.293 6.759 16.009 1.00 87.06 127 LEU A N 1
ATOM 972 C CA . LEU A 1 127 ? -9.973 5.572 16.531 1.00 87.06 127 LEU A CA 1
ATOM 973 C C . LEU A 1 127 ? -9.644 5.337 18.015 1.00 87.06 127 LEU A C 1
ATOM 975 O O . LEU A 1 127 ? -10.547 5.058 18.805 1.00 87.06 127 LEU A O 1
ATOM 979 N N . CYS A 1 128 ? -8.378 5.501 18.409 1.00 88.50 128 CYS A N 1
ATOM 980 C CA . CYS A 1 128 ? -7.949 5.402 19.805 1.00 88.50 128 CYS A CA 1
ATOM 981 C C . CYS A 1 128 ? -8.632 6.453 20.690 1.00 88.50 128 CYS A C 1
ATOM 983 O O . CYS A 1 128 ? -9.151 6.110 21.753 1.00 88.50 128 CYS A O 1
ATOM 985 N N . PHE A 1 129 ? -8.698 7.715 20.249 1.00 88.06 129 PHE A N 1
ATOM 986 C CA . PHE A 1 129 ? -9.403 8.762 20.996 1.00 88.06 129 PHE A CA 1
ATOM 987 C C . PHE A 1 129 ? -10.910 8.504 21.092 1.00 88.06 129 PHE A C 1
ATOM 989 O O . PHE A 1 129 ? -11.493 8.703 22.158 1.00 88.06 129 PHE A O 1
ATOM 996 N N . ALA A 1 130 ? -11.541 8.012 20.022 1.00 85.00 130 ALA A N 1
ATOM 997 C CA . ALA A 1 130 ? -12.958 7.653 20.032 1.00 85.00 130 ALA A CA 1
ATOM 998 C C . ALA A 1 130 ? -13.254 6.518 21.027 1.00 85.00 130 ALA A C 1
ATOM 1000 O O . ALA A 1 130 ? -14.235 6.571 21.771 1.00 85.00 130 ALA A O 1
ATOM 1001 N N . PHE A 1 131 ? -12.385 5.507 21.089 1.00 85.81 131 PHE A N 1
ATOM 1002 C CA . PHE A 1 131 ? -12.508 4.434 22.069 1.00 85.81 131 PHE A CA 1
ATOM 1003 C C . PHE A 1 131 ? -12.296 4.933 23.505 1.00 85.81 131 PHE A C 1
ATOM 1005 O O . PHE A 1 131 ? -13.082 4.591 24.389 1.00 85.81 131 PHE A O 1
ATOM 1012 N N . LEU A 1 132 ? -11.306 5.802 23.735 1.00 86.62 132 LEU A N 1
ATOM 1013 C CA . LEU A 1 132 ? -11.067 6.406 25.048 1.00 86.62 132 LEU A CA 1
ATOM 1014 C C . LEU A 1 132 ? -12.275 7.235 25.520 1.00 86.62 132 LEU A C 1
ATOM 1016 O O . LEU A 1 132 ? -12.697 7.114 26.669 1.00 86.62 132 LEU A O 1
ATOM 1020 N N . ALA A 1 133 ? -12.895 8.003 24.619 1.00 82.19 133 ALA A N 1
ATOM 1021 C CA . ALA A 1 133 ? -14.120 8.747 24.904 1.00 82.19 133 ALA A CA 1
ATOM 1022 C C . ALA A 1 133 ? -15.284 7.817 25.291 1.00 82.19 133 ALA A C 1
ATOM 1024 O O . ALA A 1 133 ? -15.990 8.088 26.263 1.00 82.19 133 ALA A O 1
ATOM 1025 N N . ASN A 1 134 ? -15.446 6.685 24.596 1.00 83.38 134 ASN A N 1
ATOM 1026 C CA . ASN A 1 134 ? -16.449 5.676 24.951 1.00 83.38 134 ASN A CA 1
ATOM 1027 C C . ASN A 1 134 ? -16.193 5.055 26.335 1.00 83.38 134 ASN A C 1
ATOM 1029 O O . ASN A 1 134 ? -17.145 4.790 27.069 1.00 83.38 134 ASN A O 1
ATOM 1033 N N . LEU A 1 135 ? -14.932 4.857 26.734 1.00 83.31 135 LEU A N 1
ATOM 1034 C CA . LEU A 1 135 ? -14.597 4.370 28.076 1.00 83.31 135 LEU A CA 1
ATOM 1035 C C . LEU A 1 135 ? -14.920 5.401 29.167 1.00 83.31 135 LEU A C 1
ATOM 1037 O O . LEU A 1 135 ? -15.491 5.034 30.196 1.00 83.31 135 LEU A O 1
ATOM 1041 N N . CYS A 1 136 ? -14.590 6.675 28.941 1.00 83.31 136 CYS A N 1
ATOM 1042 C CA . CYS A 1 136 ? -14.773 7.747 29.922 1.00 83.31 136 CYS A CA 1
ATOM 1043 C C . CYS A 1 136 ? -16.234 8.203 30.073 1.00 83.31 136 CYS A C 1
ATOM 1045 O O . CYS A 1 136 ? -16.653 8.528 31.182 1.00 83.31 136 CYS A O 1
ATOM 1047 N N . CYS A 1 137 ? -17.012 8.224 28.987 1.00 80.12 137 CYS A N 1
ATOM 1048 C CA . CYS A 1 137 ? -18.347 8.835 28.967 1.00 80.12 137 CYS A CA 1
ATOM 1049 C C . CYS A 1 137 ? -19.510 7.826 28.982 1.00 80.12 137 CYS A C 1
ATOM 1051 O O . CYS A 1 137 ? -20.669 8.230 29.087 1.00 80.12 137 CYS A O 1
ATOM 1053 N N . SER A 1 138 ? -19.244 6.517 28.890 1.00 79.25 138 SER A N 1
ATOM 1054 C CA . SER A 1 138 ? -20.302 5.499 28.935 1.00 79.25 138 SER A CA 1
ATOM 1055 C C . SER A 1 138 ? -20.869 5.323 30.343 1.00 79.25 138 SER A C 1
ATOM 1057 O O . SER A 1 138 ? -20.125 5.126 31.314 1.00 79.25 138 SER A O 1
ATOM 1059 N N . LYS A 1 139 ? -22.204 5.264 30.429 1.00 82.50 139 LYS A N 1
ATOM 1060 C CA . LYS A 1 139 ? -22.944 4.934 31.655 1.00 82.50 139 LYS A CA 1
ATOM 1061 C C . LYS A 1 139 ? -22.533 3.552 32.177 1.00 82.50 139 LYS A C 1
ATOM 1063 O O . LYS A 1 139 ? -22.239 2.639 31.404 1.00 82.50 139 LYS A O 1
ATOM 1068 N N . PHE A 1 140 ? -22.493 3.396 33.499 1.00 73.25 140 PHE A N 1
ATOM 1069 C CA . PHE A 1 140 ? -22.263 2.093 34.124 1.00 73.25 140 PHE A CA 1
ATOM 1070 C C . PHE A 1 140 ? -23.480 1.183 33.899 1.00 73.25 140 PHE A C 1
ATOM 1072 O O . PHE A 1 140 ? -24.613 1.604 34.114 1.00 73.25 140 PHE A O 1
ATOM 1079 N N . GLY A 1 141 ? -23.243 -0.058 33.464 1.00 71.69 141 GLY A N 1
ATOM 1080 C CA . GLY A 1 141 ? -24.280 -1.089 33.321 1.00 71.69 141 GLY A CA 1
ATOM 1081 C C . GLY A 1 141 ? -25.060 -1.108 31.998 1.00 71.69 141 GLY A C 1
ATOM 1082 O O . GLY A 1 141 ? -25.887 -1.995 31.829 1.00 71.69 141 GLY A O 1
ATOM 1083 N N . SER A 1 142 ? -24.798 -0.204 31.044 1.00 74.94 142 SER A N 1
ATOM 1084 C CA . SER A 1 142 ? -25.537 -0.150 29.765 1.00 74.94 142 SER A CA 1
ATOM 1085 C C . SER A 1 142 ? -25.050 -1.132 28.690 1.00 74.94 142 SER A C 1
ATOM 1087 O O . SER A 1 142 ? -25.675 -1.249 27.644 1.00 74.94 142 SER A O 1
ATOM 1089 N N . GLY A 1 143 ? -23.933 -1.836 28.908 1.00 77.31 143 GLY A N 1
ATOM 1090 C CA . GLY A 1 143 ? -23.334 -2.734 27.906 1.00 77.31 143 GLY A CA 1
ATOM 1091 C C . GLY A 1 143 ? -22.604 -2.020 26.756 1.00 77.31 143 GLY A C 1
ATOM 1092 O O . GLY A 1 143 ? -21.836 -2.660 26.037 1.00 77.31 143 GLY A O 1
ATOM 1093 N N . ASP A 1 144 ? -22.738 -0.695 26.640 1.00 78.69 144 ASP A N 1
ATOM 1094 C CA . ASP A 1 144 ? -22.136 0.118 25.570 1.00 78.69 144 ASP A CA 1
ATOM 1095 C C . ASP A 1 144 ? -20.606 0.006 25.524 1.00 78.69 144 ASP A C 1
ATOM 1097 O O . ASP A 1 144 ? -20.006 0.018 24.449 1.00 78.69 144 ASP A O 1
ATOM 1101 N N . ARG A 1 145 ? -19.956 -0.184 26.682 1.00 81.50 145 ARG A N 1
ATOM 1102 C CA . ARG A 1 145 ? -18.499 -0.392 26.767 1.00 81.50 145 ARG A CA 1
ATOM 1103 C C . ARG A 1 145 ? -18.049 -1.665 26.049 1.00 81.50 145 ARG A C 1
ATOM 1105 O O . ARG A 1 145 ? -17.010 -1.653 25.395 1.00 81.50 145 ARG A O 1
ATOM 1112 N N . LEU A 1 146 ? -18.823 -2.749 26.154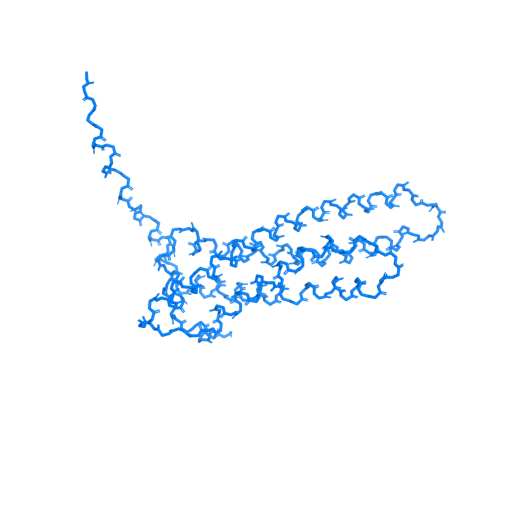 1.00 82.50 146 LEU A N 1
ATOM 1113 C CA . LEU A 1 146 ? -18.499 -4.024 25.508 1.00 82.50 146 LEU A CA 1
ATOM 1114 C C . LEU A 1 146 ? -18.698 -3.927 23.992 1.00 82.50 146 LEU 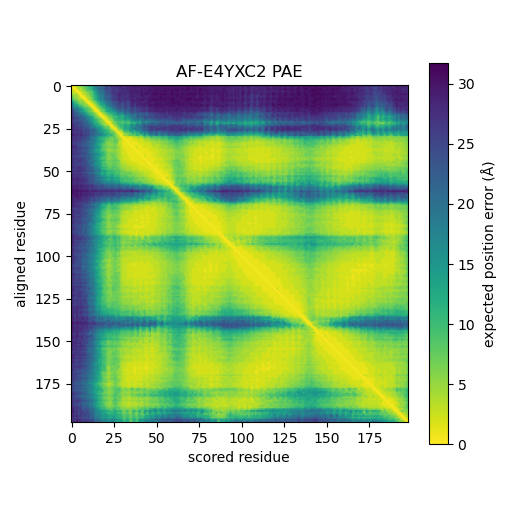A C 1
ATOM 1116 O O . LEU A 1 146 ? -17.823 -4.327 23.229 1.00 82.50 146 LEU A O 1
ATOM 1120 N N . VAL A 1 147 ? -19.804 -3.320 23.552 1.00 82.56 147 VAL A N 1
ATOM 1121 C CA . VAL A 1 147 ? -20.072 -3.073 22.124 1.00 82.56 147 VAL A CA 1
ATOM 1122 C C . VAL A 1 147 ? -19.010 -2.148 21.519 1.00 82.56 147 VAL A C 1
ATOM 1124 O O . VAL A 1 147 ? -18.515 -2.402 20.416 1.00 82.56 147 VAL A O 1
ATOM 1127 N N . GLY A 1 148 ? -18.610 -1.108 22.255 1.00 81.75 148 GLY A N 1
ATOM 1128 C CA . GLY A 1 148 ? -17.528 -0.200 21.883 1.00 81.75 148 GLY A CA 1
ATOM 1129 C C . GLY A 1 148 ? -16.179 -0.910 21.754 1.00 81.75 148 GLY A C 1
ATOM 1130 O O . GLY A 1 148 ? -15.483 -0.694 20.765 1.00 81.75 148 GLY A O 1
ATOM 1131 N N . LEU A 1 149 ? -15.838 -1.805 22.688 1.00 85.50 149 LEU A N 1
ATOM 1132 C CA . LEU A 1 149 ? -14.619 -2.621 22.630 1.00 85.50 149 LEU A CA 1
ATOM 1133 C C . LEU A 1 149 ? -14.612 -3.558 21.415 1.00 85.50 149 LEU A C 1
ATOM 1135 O O . LEU A 1 149 ? -13.631 -3.587 20.675 1.00 85.50 149 LEU A O 1
ATOM 1139 N N . CYS A 1 150 ? -15.702 -4.290 21.168 1.00 83.50 150 CYS A N 1
ATOM 1140 C CA . CYS A 1 150 ? -15.807 -5.170 20.001 1.00 83.50 150 CYS A CA 1
ATOM 1141 C C . CYS A 1 150 ? -15.680 -4.387 18.686 1.00 83.50 150 CYS A C 1
ATOM 1143 O O . CYS A 1 150 ? -14.972 -4.814 17.774 1.00 83.50 150 CYS A O 1
ATOM 1145 N N . THR A 1 151 ? -16.315 -3.213 18.605 1.00 83.19 151 THR A N 1
ATOM 1146 C CA . THR A 1 151 ? -16.217 -2.329 17.433 1.00 83.19 151 THR A CA 1
ATOM 1147 C C . THR A 1 151 ? -14.795 -1.801 17.254 1.00 83.19 151 THR A C 1
ATOM 1149 O O . THR A 1 151 ? -14.284 -1.793 16.137 1.00 83.19 151 THR A O 1
ATOM 1152 N N . PHE A 1 152 ? -14.133 -1.404 18.344 1.00 86.06 152 PHE A N 1
ATOM 1153 C CA . PHE A 1 152 ? -12.747 -0.944 18.323 1.00 86.06 152 PHE A CA 1
ATOM 1154 C C . PHE A 1 152 ? -11.795 -2.029 17.812 1.00 86.06 152 PHE A C 1
ATOM 1156 O O . PHE A 1 152 ? -11.033 -1.763 16.890 1.00 86.06 152 PHE A O 1
ATOM 1163 N N . ILE A 1 153 ? -11.880 -3.255 18.342 1.00 88.75 153 ILE A N 1
ATOM 1164 C CA . ILE A 1 153 ? -11.031 -4.380 17.914 1.00 88.75 153 ILE A CA 1
ATOM 1165 C C . ILE A 1 153 ? -11.238 -4.680 16.427 1.00 88.75 153 ILE A C 1
ATOM 1167 O O . ILE A 1 153 ? -10.268 -4.817 15.685 1.00 88.75 153 ILE A O 1
ATOM 1171 N N . PHE A 1 154 ? -12.491 -4.741 15.969 1.00 85.56 154 PHE A N 1
ATOM 1172 C CA . PHE A 1 154 ? -12.790 -4.997 14.562 1.00 85.56 154 PHE A CA 1
ATOM 1173 C C . PHE A 1 154 ? -12.220 -3.904 13.645 1.00 85.56 154 PHE A C 1
ATOM 1175 O O . PHE A 1 154 ? -11.532 -4.205 12.669 1.00 85.56 154 PHE A O 1
ATOM 1182 N N . MET A 1 155 ? -12.451 -2.631 13.983 1.00 84.94 155 MET A N 1
ATOM 1183 C CA . MET A 1 155 ? -11.931 -1.498 13.211 1.00 84.94 155 MET A CA 1
ATOM 1184 C C . MET A 1 155 ? -10.402 -1.439 13.237 1.00 84.94 155 MET A C 1
ATOM 1186 O O . MET A 1 155 ? -9.796 -1.118 12.218 1.00 84.94 155 MET A O 1
ATOM 1190 N N . LEU A 1 156 ? -9.775 -1.792 14.362 1.00 89.31 156 LEU A N 1
ATOM 1191 C CA . LEU A 1 156 ? -8.323 -1.845 14.504 1.00 89.31 156 LEU A CA 1
ATOM 1192 C C . LEU A 1 156 ? -7.704 -2.886 13.565 1.00 89.31 156 LEU A C 1
ATOM 1194 O O . LEU A 1 156 ? -6.716 -2.583 12.906 1.00 89.31 156 LEU A O 1
ATOM 1198 N N . ILE A 1 157 ? -8.297 -4.081 13.461 1.00 89.69 157 ILE A N 1
ATOM 1199 C CA . ILE A 1 157 ? -7.824 -5.137 12.550 1.00 89.69 157 ILE A CA 1
ATOM 1200 C C . ILE A 1 157 ? -7.912 -4.668 11.093 1.00 89.69 157 ILE A C 1
ATOM 1202 O O . ILE A 1 157 ? -6.933 -4.761 10.355 1.00 89.69 157 ILE A O 1
ATOM 1206 N N . VAL A 1 158 ? -9.062 -4.125 10.679 1.00 87.50 158 VAL A N 1
ATOM 1207 C CA . VAL A 1 158 ? -9.252 -3.609 9.311 1.00 87.50 158 VAL A CA 1
ATOM 1208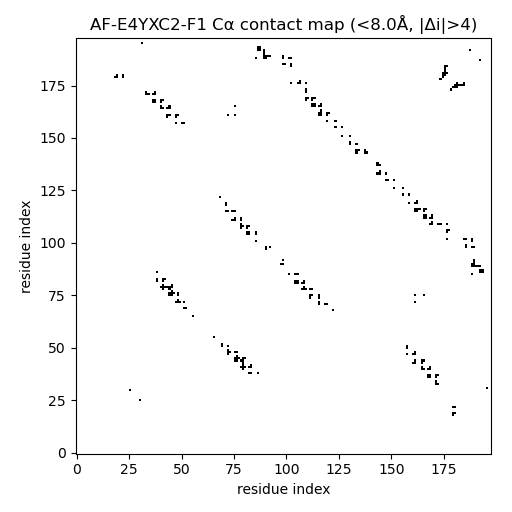 C C . VAL A 1 158 ? -8.245 -2.500 9.006 1.00 87.50 158 VAL A C 1
ATOM 1210 O O . VAL A 1 158 ? -7.613 -2.500 7.949 1.00 87.50 158 VAL A O 1
ATOM 1213 N N . LEU A 1 159 ? -8.058 -1.572 9.944 1.00 88.31 159 LEU A N 1
ATOM 1214 C CA . LEU A 1 159 ? -7.143 -0.454 9.775 1.00 88.31 159 LEU A CA 1
ATOM 1215 C C . LEU A 1 159 ? -5.674 -0.899 9.757 1.00 88.31 159 LEU A C 1
ATOM 1217 O O . LEU A 1 159 ? -4.888 -0.349 8.991 1.00 88.31 159 LEU A O 1
ATOM 1221 N N . ALA A 1 160 ? -5.310 -1.930 10.523 1.00 91.12 160 ALA A N 1
ATOM 1222 C CA . ALA A 1 160 ? -3.973 -2.513 10.490 1.00 91.12 160 ALA A CA 1
ATOM 1223 C C . ALA A 1 160 ? -3.627 -3.036 9.090 1.00 91.12 160 ALA A C 1
ATOM 1225 O O . ALA A 1 160 ? -2.551 -2.729 8.582 1.00 91.12 160 ALA A O 1
ATOM 1226 N N . PHE A 1 161 ? -4.548 -3.737 8.418 1.00 90.06 161 PHE A N 1
ATOM 1227 C CA . PHE A 1 161 ? -4.342 -4.157 7.027 1.00 90.06 161 PHE A CA 1
ATOM 1228 C C . PHE A 1 161 ? -4.278 -2.972 6.054 1.00 90.06 161 PHE A C 1
ATOM 1230 O O . PHE A 1 161 ? -3.432 -2.968 5.158 1.00 90.06 161 PHE A O 1
ATOM 1237 N N . LEU A 1 162 ? -5.119 -1.948 6.251 1.00 88.94 162 LEU A N 1
ATOM 1238 C CA . LEU A 1 162 ? -5.102 -0.720 5.442 1.00 88.94 162 LEU A CA 1
ATOM 1239 C C . LEU A 1 162 ? -3.829 0.116 5.608 1.00 88.94 162 LEU A C 1
ATOM 1241 O O . LEU A 1 162 ? -3.554 0.938 4.745 1.00 88.94 162 LEU A O 1
ATOM 1245 N N . ILE A 1 163 ? -3.062 -0.069 6.683 1.00 92.19 163 ILE A N 1
ATOM 1246 C CA . ILE A 1 163 ? -1.768 0.598 6.888 1.00 92.19 163 ILE A CA 1
ATOM 1247 C C . ILE A 1 163 ? -0.627 -0.308 6.422 1.00 92.19 163 ILE A C 1
ATOM 1249 O O . ILE A 1 163 ? 0.256 0.135 5.692 1.00 92.19 163 ILE A O 1
ATOM 1253 N N . ALA A 1 164 ? -0.644 -1.582 6.819 1.00 94.12 164 ALA A N 1
ATOM 1254 C CA . ALA A 1 164 ? 0.458 -2.507 6.585 1.00 94.12 164 ALA A CA 1
ATOM 1255 C C . ALA A 1 164 ? 0.688 -2.784 5.095 1.00 94.12 164 ALA A C 1
ATOM 1257 O O . ALA A 1 164 ? 1.835 -2.774 4.654 1.00 94.12 164 ALA A O 1
ATOM 1258 N N . ALA A 1 165 ? -0.375 -2.994 4.309 1.00 94.00 165 ALA A N 1
ATOM 1259 C CA . ALA A 1 165 ? -0.224 -3.281 2.883 1.00 94.00 165 ALA A CA 1
ATOM 1260 C C . ALA A 1 165 ? 0.346 -2.081 2.094 1.00 94.00 165 ALA A C 1
ATOM 1262 O O . ALA A 1 165 ? 1.362 -2.266 1.421 1.00 94.00 165 ALA A O 1
ATOM 1263 N N . PRO A 1 166 ? -0.188 -0.848 2.215 1.00 94.06 166 PRO A N 1
ATOM 1264 C CA . PRO A 1 166 ? 0.418 0.320 1.571 1.00 94.06 166 PRO A CA 1
ATOM 1265 C C . PRO A 1 166 ? 1.827 0.644 2.083 1.00 94.06 166 PRO A C 1
ATOM 1267 O O . PRO A 1 166 ? 2.686 1.041 1.293 1.00 94.06 166 PRO A O 1
ATOM 1270 N N . ALA A 1 167 ? 2.109 0.433 3.374 1.00 94.38 167 ALA A N 1
ATOM 1271 C CA . ALA A 1 167 ? 3.451 0.617 3.926 1.00 94.38 167 ALA A CA 1
ATOM 1272 C C . ALA A 1 167 ? 4.451 -0.380 3.320 1.00 94.38 167 ALA A C 1
ATOM 1274 O O . ALA A 1 167 ? 5.533 0.019 2.891 1.00 94.38 167 ALA A O 1
ATOM 1275 N N . ALA A 1 168 ? 4.071 -1.659 3.217 1.00 93.25 168 ALA A N 1
ATOM 1276 C CA . ALA A 1 168 ? 4.883 -2.692 2.579 1.00 93.25 168 ALA A CA 1
ATOM 1277 C C . ALA A 1 168 ? 5.103 -2.396 1.089 1.00 93.25 168 ALA A C 1
ATOM 1279 O O . ALA A 1 168 ? 6.236 -2.446 0.613 1.00 93.25 168 ALA A O 1
ATOM 1280 N N . ALA A 1 169 ? 4.048 -2.012 0.364 1.00 93.25 169 ALA A N 1
ATOM 1281 C CA . ALA A 1 169 ? 4.142 -1.614 -1.038 1.00 93.25 169 ALA A CA 1
ATOM 1282 C C . ALA A 1 169 ? 5.085 -0.421 -1.242 1.00 93.25 169 ALA A C 1
ATOM 1284 O O . ALA A 1 169 ? 5.891 -0.417 -2.173 1.00 93.25 169 ALA A O 1
ATOM 1285 N N . THR A 1 170 ? 5.022 0.565 -0.345 1.00 93.75 170 THR A N 1
ATOM 1286 C CA . THR A 1 170 ? 5.916 1.724 -0.378 1.00 93.75 170 THR A CA 1
ATOM 1287 C C . THR A 1 170 ? 7.354 1.304 -0.101 1.00 93.75 170 THR A C 1
ATOM 1289 O O . THR A 1 170 ? 8.231 1.643 -0.883 1.00 93.75 170 THR A O 1
ATOM 1292 N N . GLY A 1 171 ? 7.608 0.524 0.954 1.00 89.94 171 GLY A N 1
ATOM 1293 C CA . GLY A 1 171 ? 8.958 0.078 1.310 1.00 89.94 171 GLY A CA 1
ATOM 1294 C C . GLY A 1 171 ? 9.626 -0.753 0.210 1.00 89.94 171 GLY A C 1
ATOM 1295 O O . GLY A 1 171 ? 10.790 -0.528 -0.114 1.00 89.94 171 GLY A O 1
ATOM 1296 N N . LEU A 1 172 ? 8.878 -1.665 -0.416 1.00 90.12 172 LEU A N 1
ATOM 1297 C CA . LEU A 1 172 ? 9.375 -2.495 -1.517 1.00 90.12 172 LEU A CA 1
ATOM 1298 C C . LEU A 1 172 ? 9.544 -1.699 -2.821 1.00 90.12 172 LEU A C 1
ATOM 1300 O O . LEU A 1 172 ? 10.518 -1.902 -3.547 1.00 90.12 172 LEU A O 1
ATOM 1304 N N . GLY A 1 173 ? 8.612 -0.788 -3.111 1.00 88.88 173 GLY A N 1
ATOM 1305 C CA . GLY A 1 173 ? 8.567 -0.015 -4.351 1.00 88.88 173 GLY A CA 1
ATOM 1306 C C . GLY A 1 173 ? 9.445 1.236 -4.367 1.00 88.88 173 GLY A C 1
ATOM 1307 O O . GLY A 1 173 ? 9.807 1.700 -5.448 1.00 88.88 173 GLY A O 1
ATOM 1308 N N . TRP A 1 174 ? 9.815 1.784 -3.204 1.00 90.81 174 TRP A N 1
ATOM 1309 C CA . TRP A 1 174 ? 10.508 3.073 -3.093 1.00 90.81 174 TRP A CA 1
ATOM 1310 C C . TRP A 1 174 ? 11.810 3.107 -3.885 1.00 90.81 174 TRP A C 1
ATOM 1312 O O . TRP A 1 174 ? 12.025 4.024 -4.676 1.00 90.81 174 TRP A O 1
ATOM 1322 N N . LYS A 1 175 ? 12.641 2.067 -3.739 1.00 87.50 175 LYS A N 1
ATOM 1323 C CA . LYS A 1 175 ? 13.933 1.962 -4.433 1.00 87.50 175 LYS A CA 1
ATOM 1324 C C . LYS A 1 175 ? 13.814 2.006 -5.961 1.00 87.50 175 LYS A C 1
ATOM 1326 O O . LYS A 1 175 ? 14.733 2.498 -6.607 1.00 87.50 175 LYS A O 1
ATOM 1331 N N . TYR A 1 176 ? 12.691 1.542 -6.513 1.00 85.94 176 TYR A N 1
ATOM 1332 C CA . TYR A 1 176 ? 12.419 1.525 -7.954 1.00 85.94 176 TYR A CA 1
ATOM 1333 C C . TYR A 1 176 ? 11.671 2.776 -8.434 1.00 85.94 176 TYR A C 1
ATOM 1335 O O . TYR A 1 176 ? 11.859 3.200 -9.563 1.00 85.94 176 TYR A O 1
ATOM 1343 N N . ALA A 1 177 ? 10.811 3.370 -7.602 1.00 87.94 177 ALA A N 1
ATOM 1344 C CA . ALA A 1 177 ? 10.007 4.532 -7.986 1.00 87.94 177 ALA A CA 1
ATOM 1345 C C . ALA A 1 177 ? 10.742 5.872 -7.811 1.00 87.94 177 ALA A C 1
ATOM 1347 O O . ALA A 1 177 ? 10.626 6.756 -8.661 1.00 87.94 177 ALA A O 1
ATOM 1348 N N . PHE A 1 178 ? 11.456 6.034 -6.695 1.00 87.19 178 PHE A N 1
ATOM 1349 C CA . PHE A 1 178 ? 12.078 7.300 -6.281 1.00 87.19 178 PHE A CA 1
ATOM 1350 C C . PHE A 1 178 ? 13.521 7.139 -5.785 1.00 87.19 178 PHE A C 1
ATOM 1352 O O . PHE A 1 178 ? 14.166 8.127 -5.445 1.00 87.19 178 PHE A O 1
ATOM 1359 N N . GLY A 1 179 ? 14.012 5.903 -5.693 1.00 82.50 179 GLY A N 1
ATOM 1360 C CA . GLY A 1 179 ? 15.352 5.588 -5.218 1.00 82.50 179 GLY A CA 1
ATOM 1361 C C . GLY A 1 179 ? 16.374 5.372 -6.340 1.00 82.50 179 GLY A C 1
ATOM 1362 O O . GLY A 1 179 ? 16.127 5.717 -7.497 1.00 82.50 179 GLY A O 1
ATOM 1363 N N . PRO A 1 180 ? 17.534 4.779 -6.008 1.00 76.44 180 PRO A N 1
ATOM 1364 C CA . PRO A 1 180 ? 18.662 4.653 -6.931 1.00 76.44 180 PRO A CA 1
ATOM 1365 C C . PRO A 1 180 ? 18.413 3.674 -8.090 1.00 76.44 180 PRO A C 1
ATOM 1367 O O . PRO A 1 180 ? 19.140 3.716 -9.079 1.00 76.44 180 PRO A O 1
ATOM 1370 N N . CYS A 1 181 ? 17.388 2.815 -8.007 1.00 78.44 181 CYS A N 1
ATOM 1371 C CA . CYS A 1 181 ? 17.094 1.804 -9.023 1.00 78.44 181 CYS A CA 1
ATOM 1372 C C . CYS A 1 181 ? 16.031 2.253 -10.055 1.00 78.44 181 CYS A C 1
ATOM 1374 O O . CYS A 1 181 ? 15.419 1.394 -10.687 1.00 78.44 181 CYS A O 1
ATOM 1376 N N . ASP A 1 182 ? 15.797 3.558 -10.261 1.00 76.94 182 ASP A N 1
ATOM 1377 C CA . ASP A 1 182 ? 14.804 4.074 -11.234 1.00 76.94 182 ASP A CA 1
ATOM 1378 C C . ASP A 1 182 ? 15.078 3.607 -12.678 1.00 76.94 182 ASP A C 1
ATOM 1380 O O . ASP A 1 182 ? 14.159 3.312 -13.437 1.00 76.94 182 ASP A O 1
ATOM 1384 N N . TYR A 1 183 ? 16.350 3.422 -13.050 1.00 77.81 183 TYR A N 1
ATOM 1385 C CA . TYR A 1 183 ? 16.719 2.868 -14.360 1.00 77.81 183 TYR A CA 1
ATOM 1386 C C . TYR A 1 183 ? 16.143 1.457 -14.595 1.00 77.81 183 TYR A C 1
ATOM 1388 O O . TYR A 1 183 ? 15.700 1.129 -15.697 1.00 77.81 183 TYR A O 1
ATOM 1396 N N . TRP A 1 184 ? 16.076 0.638 -13.540 1.00 80.00 184 TRP A N 1
ATOM 1397 C CA . TRP A 1 184 ? 15.546 -0.726 -13.600 1.00 80.00 184 TRP A CA 1
ATOM 1398 C C . TRP A 1 184 ? 14.023 -0.771 -13.721 1.00 80.00 184 TRP A C 1
ATOM 1400 O O . TRP A 1 184 ? 13.481 -1.784 -14.157 1.00 80.00 184 TRP A O 1
ATOM 1410 N N . LEU A 1 185 ? 13.320 0.318 -13.396 1.00 83.12 185 LEU A N 1
ATOM 1411 C CA . LEU A 1 185 ? 11.866 0.376 -13.521 1.00 83.12 185 LEU A CA 1
ATOM 1412 C C . LEU A 1 185 ? 11.415 0.187 -14.973 1.00 83.12 185 LEU A C 1
ATOM 1414 O O . LEU A 1 185 ? 10.465 -0.548 -15.225 1.00 83.12 185 LEU A O 1
ATOM 1418 N N . SER A 1 186 ? 12.119 0.788 -15.936 1.00 83.19 186 SER A N 1
ATOM 1419 C CA . SER A 1 186 ? 11.816 0.616 -17.362 1.00 83.19 186 SER A CA 1
ATOM 1420 C C . SER A 1 186 ? 11.970 -0.837 -17.804 1.00 83.19 186 SER A C 1
ATOM 1422 O O . SER A 1 186 ? 11.107 -1.351 -18.510 1.00 83.19 186 SER A O 1
ATOM 1424 N N . ALA A 1 187 ? 13.020 -1.520 -17.336 1.00 82.44 187 ALA A N 1
ATOM 1425 C CA . ALA A 1 187 ? 13.210 -2.942 -17.604 1.00 82.44 187 ALA A CA 1
ATOM 1426 C C . ALA A 1 187 ? 12.057 -3.769 -17.009 1.00 82.44 187 ALA A C 1
ATOM 1428 O O . ALA A 1 187 ? 11.420 -4.535 -17.727 1.00 82.44 187 ALA A O 1
ATOM 1429 N N . LEU A 1 188 ? 11.712 -3.546 -15.735 1.00 81.31 188 LEU A N 1
ATOM 1430 C CA . LEU A 1 188 ? 10.598 -4.224 -15.053 1.00 81.31 188 LEU A CA 1
ATOM 1431 C C . LEU A 1 188 ? 9.239 -3.967 -15.721 1.00 81.31 188 LEU A C 1
ATOM 1433 O O . LEU A 1 188 ? 8.364 -4.829 -15.708 1.00 81.31 188 LEU A O 1
ATOM 1437 N N . THR A 1 189 ? 9.044 -2.786 -16.306 1.00 82.94 189 THR A N 1
ATOM 1438 C CA . THR A 1 189 ? 7.817 -2.444 -17.030 1.00 82.94 189 THR A CA 1
ATOM 1439 C C . THR A 1 189 ? 7.670 -3.259 -18.318 1.00 82.94 189 THR A C 1
ATOM 1441 O O . THR A 1 189 ? 6.547 -3.662 -18.627 1.00 82.94 189 THR A O 1
ATOM 1444 N N . ILE A 1 190 ? 8.776 -3.518 -19.023 1.00 80.94 190 ILE A N 1
ATOM 1445 C CA . ILE A 1 190 ? 8.826 -4.278 -20.283 1.00 80.94 190 ILE A CA 1
ATOM 1446 C C . ILE A 1 190 ? 8.749 -5.789 -20.037 1.00 80.94 190 ILE A C 1
ATOM 1448 O O . ILE A 1 190 ? 8.101 -6.498 -20.805 1.00 80.94 190 ILE A O 1
ATOM 1452 N N . PHE A 1 191 ? 9.406 -6.289 -18.985 1.00 79.31 191 PHE A N 1
ATOM 1453 C CA . PHE A 1 191 ? 9.403 -7.716 -18.669 1.00 79.31 191 PHE A CA 1
ATOM 1454 C C . PHE A 1 191 ? 7.983 -8.239 -18.437 1.00 79.31 191 PHE A C 1
ATOM 1456 O O . PHE A 1 191 ? 7.130 -7.568 -17.844 1.00 79.31 191 PHE A O 1
ATOM 1463 N N . ASP A 1 192 ? 7.739 -9.474 -18.883 1.00 69.12 192 ASP A N 1
ATOM 1464 C CA . ASP A 1 192 ? 6.488 -10.161 -18.596 1.00 69.12 192 ASP A CA 1
ATOM 1465 C C . ASP A 1 192 ? 6.430 -10.534 -17.113 1.00 69.12 192 ASP A C 1
ATOM 1467 O O . ASP A 1 192 ? 6.880 -11.593 -16.676 1.00 69.12 192 ASP A O 1
ATOM 1471 N N . LYS A 1 193 ? 5.843 -9.630 -16.333 1.00 76.81 193 LYS A N 1
ATOM 1472 C CA . LYS A 1 193 ? 5.643 -9.765 -14.889 1.00 76.81 193 LYS A CA 1
ATOM 1473 C C . LYS A 1 193 ? 4.775 -10.973 -14.519 1.00 76.81 193 LYS A C 1
ATOM 1475 O O . LYS A 1 193 ? 4.841 -11.409 -13.373 1.00 76.81 193 LYS A O 1
ATOM 1480 N N . THR A 1 194 ? 3.987 -11.517 -15.453 1.00 66.25 194 THR A N 1
ATOM 1481 C CA . THR A 1 194 ? 3.094 -12.663 -15.207 1.00 66.25 194 THR A CA 1
ATOM 1482 C C . THR A 1 194 ? 3.784 -14.020 -15.334 1.00 66.25 194 THR A C 1
ATOM 1484 O O . THR A 1 194 ? 3.264 -15.006 -14.820 1.00 66.25 194 THR A O 1
ATOM 1487 N N . SER A 1 195 ? 4.979 -14.056 -15.933 1.00 65.25 195 SER A N 1
ATOM 1488 C CA . SER A 1 195 ? 5.837 -15.247 -16.026 1.00 65.25 195 SER A CA 1
ATOM 1489 C C . SER A 1 195 ? 6.563 -15.606 -14.722 1.00 65.25 195 SER A C 1
ATOM 1491 O O . SER A 1 195 ? 7.284 -16.598 -14.660 1.00 65.25 195 SER A O 1
ATOM 1493 N N . ILE A 1 196 ? 6.390 -14.803 -13.668 1.00 66.00 196 ILE A N 1
ATOM 1494 C CA . ILE A 1 196 ? 6.958 -15.083 -12.351 1.00 66.00 196 ILE A CA 1
ATOM 1495 C C . ILE A 1 196 ? 6.158 -16.244 -11.736 1.00 66.00 196 ILE A C 1
ATOM 1497 O O . ILE A 1 196 ? 5.077 -16.022 -11.188 1.00 66.00 196 ILE A O 1
ATOM 1501 N N . ASP A 1 197 ? 6.692 -17.468 -11.839 1.00 55.88 197 ASP A N 1
ATOM 1502 C CA . ASP A 1 197 ? 6.099 -18.695 -11.285 1.00 55.88 197 ASP A CA 1
ATOM 1503 C C . ASP A 1 197 ? 5.740 -18.527 -9.800 1.00 55.88 197 ASP A C 1
ATOM 1505 O O . ASP A 1 197 ? 6.514 -17.957 -9.019 1.00 55.88 197 ASP A O 1
ATOM 1509 N N . TRP A 1 198 ? 4.548 -18.998 -9.420 1.00 55.88 198 TRP A N 1
ATOM 1510 C CA . TRP A 1 198 ? 3.961 -18.824 -8.086 1.00 55.88 198 TRP A CA 1
ATOM 1511 C C . TRP A 1 198 ? 4.614 -19.706 -7.031 1.00 55.88 198 TRP A C 1
ATOM 1513 O O . TRP A 1 198 ? 4.529 -20.947 -7.154 1.00 55.88 198 TRP A O 1
#

Organism: Oikopleura dioica (NCBI:txid34765)

Secondary structure (DSSP, 8-state):
----TTTTSSSS----HHHHHHHHSSHHHHHHHHHHHHHHHHHHHHHTTHHHHHHHHHTTTS-TTHHHHTHHHHHHHHHHHHHHHHHH----TT-HHHHHHHHHHHHHHHHHHHHHHHHHHHHHHHHHHHHHHHHHHSPTTSSHHHHHHHHHHHHHHHHHHHHHHHHHHHHHHHHHHTSTTHHHHHHHHHS-GGGS--

Foldseek 3Di:
DDDDPVVVVPPPPPPPVVLVCVCPVCDDPLLLVLLVLLLVLLVLLQPLLVVLVVVCVVVVPPDPPSPVLSVLSVLSNQLSVLSVCLLQDADDLVCVVVLVVNLVSLLSSLVSLVVSLVVLVVVLVVLVVVLVCQVVPPDPPPCSNVVSVVVSVVVVVSSCSSNVSSVSNNVSSVCCNPNSNVVCSSVVSNDNSVPSDD

Sequence (198 aa):
MKIDPLSMLSENDVLPATNLQECGDTIEVSQTTALKGMLIAGYIMLIVPFFPLVGAFLKRKESNHVWGSNIPGLCSLVAGCLYLSWYYKGIDPTDLDKIAMFNKIFKAFVALSLVVTLFGVLALIQLCFAFLANLCCSKFGSGDRLVGLCTFIFMLIVLAFLIAAPAAATGLGWKYAFGPCDYWLSALTIFDKTSIDW

Solvent-accessible surface area (backbone atoms only — not comparable to full-atom values): 10873 Å² total; per-residue (Å²): 136,88,79,67,79,69,69,74,67,68,74,76,74,66,72,59,69,67,54,57,44,68,60,60,77,50,53,66,71,54,49,53,50,36,52,53,51,35,50,54,21,23,52,47,30,47,54,56,39,50,56,62,50,51,53,48,64,77,50,59,89,79,54,95,67,56,70,73,76,42,47,47,37,52,49,27,31,53,25,13,50,39,41,50,54,54,52,75,43,78,45,65,84,84,45,63,68,60,51,56,52,46,50,49,40,51,33,48,22,33,52,42,19,46,53,26,24,55,48,35,53,52,50,47,55,51,51,52,52,53,52,51,48,46,66,75,70,50,70,88,90,71,59,58,58,58,57,49,49,56,50,47,54,53,51,48,56,56,47,48,54,57,24,49,28,26,42,50,30,22,67,57,35,36,44,37,55,77,38,84,35,42,77,53,38,59,54,60,49,42,43,67,63,77,74,64,82,130